Protein 6JEV (pdb70)

Organism: Acinetobacter baumannii (strain SDF) (NCBI:txid509170)

CATH classification: 3.90.45.10

Secondary structure (DSSP, 8-state):
-PPPP-TT-GGGGPBPBPPSS--HHHHHHHHHHHHHHHHTT-SEEEGGGGT--BSEEEE---TTS---EEEEEEEEEES-S-EEEEEE--TTSTT--EEEEEESEEEEEEE-TTS-EEEEEEEHHHHHHHHHHHHHHBT--GGGGS-HHHHHHHHHHHHHHHHHHHHHHH-/-PPPP-TT-GGGGPBPBPPSS--HHHHHHHHHHHHHHHHTT-SEEEGGGGT--BSEEEE---TTS---EEEEEEEEEE--S-EEEEEE--TTSTT--EEEEEES-EEEEEE-TTS-EEEEEE-HHHHHHHHHHHHHHBT--GGGGS-HHHHHHHHHHHHHHHHHHHHHHH-

Radius of gyration: 23.18 Å; Cα contacts (8 Å, |Δi|>4): 634; chains: 2; bounding box: 40×49×74 Å

Foldseek 3Di:
DQQFAAPPPQLLQAAAAADPDLDVVVVVLLVVQLCVCVVLPHFKDASSRSSHLYQWMWGHPDPVSPRIFIFGPKDKAQPDPAWDWDFDDDSRLPPDTDIDTDRFKIWIWGAGSVRDIDIDIDGDPVSVRVVQRNCSNNSHHSLVRPDVVSSVVSRVVRVVVVVVVVVVVVD/DQDFAAPPDQLLQAQAAADPDLDVVVVVVLVVQLVVCVVLPHFKDAVSRSSHLYQWMWGHPDPVSPRIFIFGPKDKAAPDPAWDWDFDDDSRLPPDTDIDTDRQKIWIWGAGSVRDIDIDIDGDPCSVRVVQRNCSNNSHHSLVRPDVVSSVVSRVVRVVVVVVVVVVVVD

Solvent-accessible surface area: 17385 Å² total; per-residue (Å²): 163,49,107,50,19,30,14,61,30,106,117,1,99,52,128,4,54,74,14,159,137,23,52,105,119,15,80,54,9,0,54,67,0,26,106,6,0,69,61,49,99,20,76,9,0,0,0,0,2,11,57,110,46,34,37,0,0,0,0,3,48,39,118,72,53,102,49,79,55,16,3,0,38,10,140,34,60,67,86,55,102,60,74,35,103,95,80,6,23,18,40,0,0,6,41,25,72,21,58,8,91,16,38,30,25,0,64,0,55,6,39,46,50,149,40,121,80,57,113,70,139,4,106,48,56,31,0,12,12,0,19,14,10,29,19,1,4,73,5,79,2,2,0,51,105,21,57,98,152,94,64,55,64,4,130,54,47,1,57,104,3,55,61,45,106,91,60,108,151,134,120,160,47,107,49,18,30,7,75,29,107,114,1,86,30,16,0,37,19,14,114,135,28,47,100,116,15,83,53,8,1,54,66,0,27,109,6,0,69,61,52,111,19,79,9,0,0,0,0,2,8,57,106,45,36,16,0,0,0,0,3,48,37,120,73,54,102,47,80,55,16,3,0,33,10,63,33,43,80,83,50,106,60,74,39,100,99,98,6,23,16,42,0,0,6,109,26,138,36,56,8,90,17,40,33,25,0,62,0,56,5,45,39,51,135,41,108,88,57,116,73,141,5,106,49,56,31,2,18,8,0,19,11,8,30,21,1,3,51,5,84,2,3,0,51,112,23,55,100,147,114,55,43,64,4,111,51,109,0,56,138,15,54,61,132,116,91,62,127,151,134,118

Sequence (342 aa):
LLPILSFPDPRLRTIAKPVEEVTDEIRQLAADMFETMYAAPGIGLAASQVDRHIQLIVMDLSESKDEPMVFINPKVTPLTEETQPYEEGCLSVPQIYDKVDRPSRVKIEAINLEGQAFEIEADGLLAVCIQHEMDHLNGKLFVDYLSPLKRQRAREKVEKIVRQREREKVALLPILSFPDPRLRTIAKPVEEVTDEIRQLAADMFETMYAAPGIGLAASQVDRHIQLIVMDLSESKDEPMVFINPKVTPLTEETQPYEEGCLSVPQIYDKVDRPSRVKIEAINLEGQAFEIEADGLLAVCIQHEMDHLNGKLFVDYLSPLKRQRAREKVEKIVRQREREKVA

InterPro domains:
  IPR023635 Peptide deformylase [MF_00163] (2-163)
  IPR023635 Peptide deformylase [PF01327] (4-153)
  IPR023635 Peptide deformylase [PIRSF004749] (1-170)
  IPR023635 Peptide deformylase [PR01576] (33-62)
  IPR023635 Peptide deformylase [PR01576] (90-101)
  IPR023635 Peptide deformylase [PR01576] (102-120)
  IPR023635 P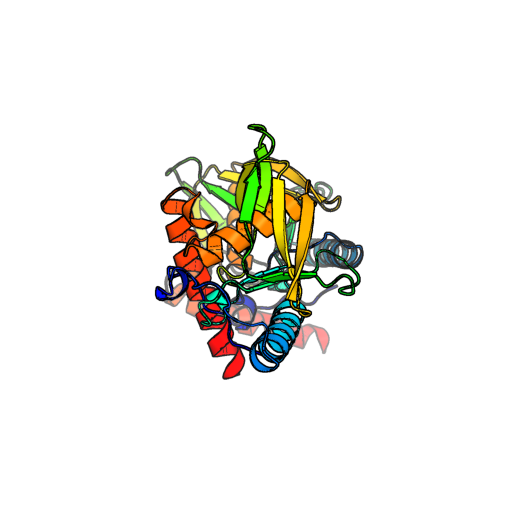eptide deformylase [PR01576] (121-150)
  IPR023635 Peptide deformylase [PTHR10458] (3-168)
  IPR023635 Peptide deformylase [TIGR00079] (6-161)
  IPR023635 Peptide deformylase [cd00487] (6-144)
  IPR036821 Peptide deformylase superfamily [G3DSA:3.90.45.10] (1-175)
  IPR036821 Peptide deformylase superfamily [SSF56420] (3-165)

Nearest PDB structures (foldseek):
  6jev-assembly1_A  TM=1.006E+00  e=2.296E-32  Acinetobacter baumannii MRSN 3527
  1ix1-assembly1_B  TM=9.761E-01  e=5.378E-24  Pseudomonas aeruginosa
  1s17-assembly2_B  TM=9.898E-01  e=4.258E-23  Pseudomonas aeruginosa
  5j46-assembly1_A  TM=9.844E-01  e=3.187E-21  Burkholderia multivorans ATCC 17616
  5vcp-assembly2_B  TM=9.527E-01  e=1.263E-14  Paraburkholderia xenovorans LB400

Structure (mmCIF, N/CA/C/O backbone):
data_6JEV
#
_entry.id   6JEV
#
_cell.length_a   40.062
_cell.length_b   40.062
_cell.length_c   188.271
_cell.angle_alpha   90.000
_cell.angle_beta   90.000
_cell.angle_gamma   120.000
#
_symmetry.space_group_name_H-M   'P 32'
#
loop_
_entity.id
_entity.type
_entity.pdbx_description
1 polymer 'Peptide deformylase'
2 non-polymer 'ZINC ION'
3 non-polymer '(3~{R},4~{R})-4-oxidanyl-3-(phenylmethyl)-4-(phenylmethylsulfanyl)butanoic acid'
4 water water
#
loop_
_atom_site.group_PDB
_atom_site.id
_atom_site.type_symbol
_atom_site.label_atom_id
_atom_site.label_alt_id
_atom_site.label_comp_id
_atom_site.label_asym_id
_atom_site.label_entity_id
_atom_site.label_seq_id
_atom_site.pdbx_PDB_ins_code
_atom_site.Cartn_x
_atom_site.Cartn_y
_atom_site.Cartn_z
_atom_site.occupancy
_atom_site.B_iso_or_equiv
_atom_site.auth_seq_id
_atom_site.auth_comp_id
_atom_site.auth_asym_id
_atom_site.auth_atom_id
_atom_site.pdbx_PDB_model_num
ATOM 1 N N . LEU A 1 1 ? 8.422 -8.018 9.923 1.00 55.22 3 LEU A N 1
ATOM 2 C CA . LEU A 1 1 ? 8.656 -6.566 9.716 1.00 46.58 3 LEU A CA 1
ATOM 3 C C . LEU A 1 1 ? 10.020 -6.364 9.057 1.00 45.46 3 LEU A C 1
ATOM 4 O O . LEU A 1 1 ? 11.029 -6.872 9.587 1.00 41.65 3 LEU A O 1
ATOM 9 N N . LEU A 1 2 ? 10.042 -5.615 7.954 1.00 37.82 4 LEU A N 1
ATOM 10 C CA . LEU A 1 2 ? 11.283 -5.237 7.248 1.00 35.14 4 LEU A CA 1
ATOM 11 C C . LEU A 1 2 ? 11.967 -4.144 8.050 1.00 32.16 4 LEU A C 1
ATOM 12 O O . LEU A 1 2 ? 11.301 -3.304 8.644 1.00 29.06 4 LEU A O 1
ATOM 17 N N . PRO A 1 3 ? 13.312 -4.106 8.061 1.00 29.57 5 PRO A N 1
ATOM 18 C CA . PRO A 1 3 ? 14.028 -3.028 8.741 1.00 30.14 5 PRO A CA 1
ATOM 19 C C . PRO A 1 3 ? 13.959 -1.775 7.848 1.00 27.04 5 PRO A C 1
ATOM 20 O O . PRO A 1 3 ? 14.053 -1.926 6.632 1.00 28.07 5 PRO A O 1
ATOM 24 N N . ILE A 1 4 ? 13.762 -0.596 8.437 1.00 24.71 6 ILE A N 1
ATOM 25 C CA . ILE A 1 4 ? 13.687 0.688 7.682 1.00 21.99 6 ILE A CA 1
ATOM 26 C C . ILE A 1 4 ? 15.050 1.361 7.782 1.00 23.48 6 ILE A C 1
ATOM 27 O O . ILE A 1 4 ? 15.535 1.516 8.919 1.00 23.26 6 ILE A O 1
ATOM 32 N N . LEU A 1 5 ? 15.625 1.727 6.650 1.00 22.90 7 LEU A N 1
ATOM 33 C CA . LEU A 1 5 ? 16.890 2.508 6.582 1.00 22.76 7 LEU A CA 1
ATOM 34 C C . LEU A 1 5 ? 16.661 3.868 7.241 1.00 22.45 7 LEU A C 1
ATOM 35 O O . LEU A 1 5 ? 15.550 4.376 7.149 1.00 20.30 7 LEU A O 1
ATOM 40 N N . SER A 1 6 ? 17.680 4.389 7.926 1.00 20.73 8 SER A N 1
ATOM 41 C CA . SER A 1 6 ? 17.676 5.660 8.684 1.00 23.42 8 SER A CA 1
ATOM 42 C C . SER A 1 6 ? 18.694 6.617 8.079 1.00 22.35 8 SER A C 1
ATOM 43 O O . SER A 1 6 ? 19.842 6.164 7.839 1.00 20.02 8 SER A O 1
ATOM 46 N N . PHE A 1 7 ? 18.303 7.877 7.908 1.00 21.56 9 PHE A N 1
ATOM 47 C CA . PHE A 1 7 ? 19.193 9.013 7.569 1.00 22.63 9 PHE A CA 1
ATOM 48 C C . PHE A 1 7 ? 20.298 9.054 8.629 1.00 23.59 9 PHE A C 1
ATOM 49 O O . PHE A 1 7 ? 19.986 8.926 9.808 1.00 25.82 9 PHE A O 1
ATOM 57 N N . PRO A 1 8 ? 21.601 9.187 8.287 1.00 25.70 10 PRO A N 1
ATOM 58 C CA . PRO A 1 8 ? 22.071 9.459 6.926 1.00 26.75 10 PRO A CA 1
ATOM 59 C C . PRO A 1 8 ? 22.563 8.280 6.073 1.00 28.20 10 PRO A C 1
ATOM 60 O O . PRO A 1 8 ? 23.514 8.448 5.316 1.00 29.64 10 PRO A O 1
ATOM 64 N N . ASP A 1 9 ? 21.902 7.120 6.149 1.00 29.14 11 ASP A N 1
ATOM 65 C CA . ASP A 1 9 ? 22.303 5.912 5.386 1.00 28.78 11 ASP A CA 1
ATOM 66 C C . ASP A 1 9 ? 22.402 6.254 3.901 1.00 29.11 11 ASP A C 1
ATOM 67 O O . ASP A 1 9 ? 21.419 6.636 3.278 1.00 27.06 11 ASP A O 1
ATOM 72 N N . PRO A 1 10 ? 23.569 6.046 3.250 1.00 28.00 12 PRO A N 1
ATOM 73 C CA . PRO A 1 10 ? 23.710 6.400 1.836 1.00 26.96 12 PRO A CA 1
ATOM 74 C C . PRO A 1 10 ? 22.835 5.571 0.867 1.00 23.79 12 PRO A C 1
ATOM 75 O O . PRO A 1 10 ? 22.635 5.988 -0.243 1.00 23.84 12 PRO A O 1
ATOM 79 N N . ARG A 1 11 ? 22.369 4.398 1.266 1.00 22.54 13 ARG A N 1
ATOM 80 C CA . ARG A 1 11 ? 21.480 3.587 0.393 1.00 23.76 13 ARG A CA 1
ATOM 81 C C . ARG A 1 11 ? 20.133 4.311 0.194 1.00 22.50 13 ARG A C 1
ATOM 82 O O . ARG A 1 11 ? 19.397 3.944 -0.759 1.00 21.12 13 ARG A O 1
ATOM 90 N N . LEU A 1 12 ? 19.811 5.330 0.998 1.00 22.08 14 LEU A N 1
ATOM 91 C CA . LEU A 1 12 ? 18.560 6.121 0.802 1.00 22.68 14 LEU A CA 1
ATOM 92 C C . LEU A 1 12 ? 18.687 7.090 -0.384 1.00 24.87 14 LEU A C 1
ATOM 93 O O . LEU A 1 12 ? 17.665 7.722 -0.739 1.00 23.17 14 LEU A O 1
ATOM 98 N N . ARG A 1 13 ? 19.895 7.259 -0.935 1.00 24.70 15 ARG A N 1
ATOM 99 C CA . ARG A 1 13 ? 20.173 8.161 -2.081 1.00 25.37 15 ARG A CA 1
ATOM 100 C C . ARG A 1 13 ? 20.073 7.389 -3.404 1.00 23.59 15 ARG A C 1
ATOM 101 O O . ARG A 1 13 ? 20.218 8.033 -4.450 1.00 27.33 15 ARG A O 1
ATOM 109 N N . THR A 1 14 ? 19.877 6.075 -3.362 1.00 22.01 16 THR A N 1
ATOM 110 C CA . THR A 1 14 ? 19.806 5.194 -4.559 1.00 24.53 16 THR A CA 1
ATOM 111 C C . THR A 1 14 ? 18.594 5.585 -5.408 1.00 25.19 16 THR A C 1
ATOM 112 O O . THR A 1 14 ? 17.491 5.798 -4.807 1.00 25.99 16 THR A O 1
ATOM 116 N N . ILE A 1 15 ? 18.747 5.608 -6.734 1.00 22.69 17 ILE A N 1
ATOM 117 C CA . ILE A 1 15 ? 17.633 5.908 -7.677 1.00 23.38 17 ILE A CA 1
ATOM 118 C C . ILE A 1 15 ? 17.009 4.567 -8.029 1.00 24.71 17 ILE A C 1
ATOM 119 O O . ILE A 1 15 ? 17.737 3.682 -8.490 1.00 25.61 17 ILE A O 1
ATOM 124 N N . ALA A 1 16 ? 15.722 4.402 -7.734 1.00 21.45 18 ALA A N 1
ATOM 125 C CA . ALA A 1 16 ? 14.985 3.126 -7.878 1.00 22.38 18 ALA A CA 1
ATOM 126 C C . ALA A 1 16 ? 14.793 2.830 -9.368 1.00 23.78 18 ALA A C 1
ATOM 127 O O . ALA A 1 16 ? 14.547 3.779 -10.131 1.00 26.94 18 ALA A O 1
ATOM 129 N N . LYS A 1 17 ? 14.869 1.552 -9.734 1.00 28.66 19 LYS A N 1
ATOM 130 C CA . LYS A 1 17 ? 14.563 1.009 -11.087 1.00 26.92 19 LYS A CA 1
ATOM 131 C C . LYS A 1 17 ? 13.063 0.736 -11.216 1.00 28.05 19 LYS A C 1
ATOM 132 O O . LYS A 1 17 ? 12.416 0.347 -10.241 1.00 25.24 19 LYS A O 1
ATOM 134 N N . PRO A 1 18 ? 12.470 0.956 -12.414 1.00 29.35 20 PRO A N 1
ATOM 135 C CA . PRO A 1 18 ? 11.092 0.551 -12.677 1.00 29.76 20 PRO A CA 1
ATOM 136 C C . PRO A 1 18 ? 10.909 -0.953 -12.425 1.00 28.81 20 PRO A C 1
ATOM 137 O O . PRO A 1 18 ? 11.849 -1.727 -12.547 1.00 27.11 20 PRO A O 1
ATOM 141 N N . VAL A 1 19 ? 9.704 -1.317 -12.014 1.00 25.90 21 VAL A N 1
ATOM 142 C CA . VAL A 1 19 ? 9.239 -2.724 -11.851 1.00 29.06 21 VAL A CA 1
ATOM 143 C C . VAL A 1 19 ? 8.832 -3.250 -13.226 1.00 31.44 21 VAL A C 1
ATOM 144 O O . VAL A 1 19 ? 8.029 -2.580 -13.940 1.00 29.94 21 VAL A O 1
ATOM 148 N N . GLU A 1 20 ? 9.418 -4.384 -13.604 1.00 37.33 22 GLU A N 1
ATOM 149 C CA . GLU A 1 20 ? 9.349 -4.887 -14.997 1.00 40.73 22 GLU A CA 1
ATOM 150 C C . GLU A 1 20 ? 8.063 -5.699 -15.157 1.00 38.90 22 GLU A C 1
ATOM 151 O O . GLU A 1 20 ? 7.366 -5.502 -16.162 1.00 43.18 22 GLU A O 1
ATOM 157 N N . GLU A 1 21 ? 7.783 -6.597 -14.216 1.00 39.01 23 GLU A N 1
ATOM 158 C CA . GLU A 1 21 ? 6.491 -7.320 -14.126 1.00 44.57 23 GLU A CA 1
ATOM 159 C C . GLU A 1 21 ? 6.061 -7.331 -12.658 1.00 38.72 23 GLU A C 1
ATOM 160 O O . GLU A 1 21 ? 6.905 -7.514 -11.785 1.00 39.68 23 GLU A O 1
ATOM 166 N N . VAL A 1 22 ? 4.774 -7.149 -12.409 1.00 36.38 24 VAL A N 1
ATOM 167 C CA . VAL A 1 22 ? 4.181 -7.305 -11.053 1.00 39.53 24 VAL A CA 1
ATOM 168 C C . VAL A 1 22 ? 4.096 -8.801 -10.747 1.00 40.73 24 VAL A C 1
ATOM 169 O O . VAL A 1 22 ? 3.031 -9.392 -10.993 1.00 45.16 24 VAL A O 1
ATOM 173 N N . THR A 1 23 ? 5.186 -9.380 -10.242 1.00 41.49 25 THR A N 1
ATOM 174 C CA . THR A 1 23 ? 5.305 -10.824 -9.889 1.00 43.76 25 THR A CA 1
ATOM 175 C C . THR A 1 23 ? 4.675 -11.066 -8.513 1.00 45.19 25 THR A C 1
ATOM 176 O O . THR A 1 23 ? 4.276 -10.078 -7.871 1.00 44.88 25 THR A O 1
ATOM 180 N N . ASP A 1 24 ? 4.584 -12.322 -8.065 1.00 41.87 26 ASP A N 1
ATOM 181 C CA . ASP A 1 24 ? 4.073 -12.636 -6.706 1.00 42.33 26 ASP A CA 1
ATOM 182 C C . ASP A 1 24 ? 5.118 -12.205 -5.669 1.00 42.81 26 ASP A C 1
ATOM 183 O O . ASP A 1 24 ? 4.706 -11.970 -4.508 1.00 38.79 26 ASP A O 1
ATOM 188 N N . GLU A 1 25 ? 6.394 -12.070 -6.072 1.00 41.75 27 GLU A N 1
ATOM 189 C CA . GLU A 1 25 ? 7.478 -11.582 -5.172 1.00 43.49 27 GLU A CA 1
ATOM 190 C C . GLU A 1 25 ? 7.289 -10.076 -4.911 1.00 36.92 27 GLU A C 1
ATOM 191 O O . GLU A 1 25 ? 7.456 -9.691 -3.745 1.00 38.18 27 GLU A O 1
ATOM 197 N N . ILE A 1 26 ? 6.899 -9.253 -5.897 1.00 37.91 28 ILE A N 1
ATOM 198 C CA . ILE A 1 26 ? 6.638 -7.812 -5.595 1.00 34.94 28 ILE A CA 1
ATOM 199 C C . ILE A 1 26 ? 5.313 -7.719 -4.829 1.00 32.03 28 ILE A C 1
ATOM 200 O O . ILE A 1 26 ? 5.164 -6.771 -4.059 1.00 26.53 28 ILE A O 1
ATOM 205 N N . ARG A 1 27 ? 4.377 -8.661 -5.004 1.00 29.13 29 ARG A N 1
ATOM 206 C CA . ARG A 1 27 ? 3.120 -8.664 -4.206 1.00 32.17 29 ARG A CA 1
ATOM 207 C C . ARG A 1 27 ? 3.435 -8.961 -2.725 1.00 29.37 29 ARG A C 1
ATOM 208 O O . ARG A 1 27 ? 2.819 -8.303 -1.866 1.00 29.27 29 ARG A O 1
ATOM 216 N N . GLN A 1 28 ? 4.342 -9.903 -2.421 1.00 27.35 30 GLN A N 1
ATOM 217 C CA . GLN A 1 28 ? 4.708 -10.256 -1.021 1.00 29.40 30 GLN A CA 1
ATOM 218 C C . GLN A 1 28 ? 5.479 -9.073 -0.413 1.00 25.30 30 GLN A C 1
ATOM 219 O O . GLN A 1 28 ? 5.214 -8.755 0.756 1.00 25.05 30 GLN A O 1
ATOM 221 N N . LEU A 1 29 ? 6.339 -8.436 -1.211 1.00 24.48 31 LEU A N 1
ATOM 222 C CA . LEU A 1 29 ? 7.124 -7.249 -0.769 1.00 26.70 31 LEU A CA 1
ATOM 223 C C . LEU A 1 29 ? 6.145 -6.145 -0.372 1.00 22.94 31 LEU A C 1
ATOM 224 O O . LEU A 1 29 ? 6.252 -5.632 0.751 1.00 23.92 31 LEU A O 1
ATOM 229 N N . ALA A 1 30 ? 5.193 -5.846 -1.253 1.00 23.55 32 ALA A N 1
ATOM 230 C CA . ALA A 1 30 ? 4.109 -4.889 -0.943 1.00 22.58 32 ALA A CA 1
ATOM 231 C C . ALA A 1 30 ? 3.456 -5.300 0.374 1.00 23.22 32 ALA A C 1
ATOM 232 O O . ALA A 1 30 ? 3.207 -4.422 1.202 1.00 20.08 32 ALA A O 1
ATOM 234 N N . ALA A 1 31 ? 3.118 -6.584 0.561 1.00 25.18 33 ALA A N 1
ATOM 235 C CA . ALA A 1 31 ? 2.422 -7.035 1.795 1.00 26.85 33 ALA A CA 1
ATOM 236 C C . ALA A 1 31 ? 3.327 -6.758 3.010 1.00 24.23 33 ALA A C 1
ATOM 237 O O . ALA A 1 31 ? 2.843 -6.223 3.990 1.00 25.14 33 ALA A O 1
ATOM 239 N N . ASP A 1 32 ? 4.615 -7.073 2.912 1.00 26.62 34 ASP A N 1
ATOM 240 C CA . ASP A 1 32 ? 5.595 -6.888 4.019 1.00 27.69 34 ASP A CA 1
ATOM 241 C C . ASP A 1 32 ? 5.776 -5.380 4.286 1.00 25.16 34 ASP A C 1
ATOM 242 O O . ASP A 1 32 ? 5.977 -4.972 5.478 1.00 24.18 34 ASP A O 1
ATOM 247 N N . MET A 1 33 ? 5.740 -4.576 3.215 1.00 23.85 35 MET A N 1
ATOM 248 C CA . MET A 1 33 ? 5.857 -3.092 3.323 1.00 22.03 35 MET A CA 1
ATOM 249 C C . MET A 1 33 ? 4.659 -2.544 4.090 1.00 19.98 35 MET A C 1
ATOM 250 O O . MET A 1 33 ? 4.849 -1.730 4.974 1.00 19.35 35 MET A O 1
ATOM 255 N N . PHE A 1 34 ? 3.444 -3.017 3.809 1.00 20.24 36 PHE A N 1
ATOM 256 C CA . PHE A 1 34 ? 2.249 -2.529 4.529 1.00 20.37 36 PHE A CA 1
ATOM 257 C C . PHE A 1 34 ? 2.380 -2.826 6.031 1.00 21.25 36 PHE A C 1
ATOM 258 O O . PHE A 1 34 ? 2.074 -1.945 6.850 1.00 21.12 36 PHE A O 1
ATOM 266 N N . GLU A 1 35 ? 2.748 -4.059 6.389 1.00 24.28 37 GLU A N 1
ATOM 267 C CA . GLU A 1 35 ? 2.873 -4.473 7.820 1.00 27.81 37 GLU A CA 1
ATOM 268 C C . GLU A 1 35 ? 3.905 -3.588 8.532 1.00 23.44 37 GLU A C 1
ATOM 269 O O . GLU A 1 35 ? 3.586 -3.037 9.596 1.00 21.95 37 GLU A O 1
ATOM 275 N N . THR A 1 36 ? 5.088 -3.449 7.936 1.00 23.54 38 THR A N 1
ATOM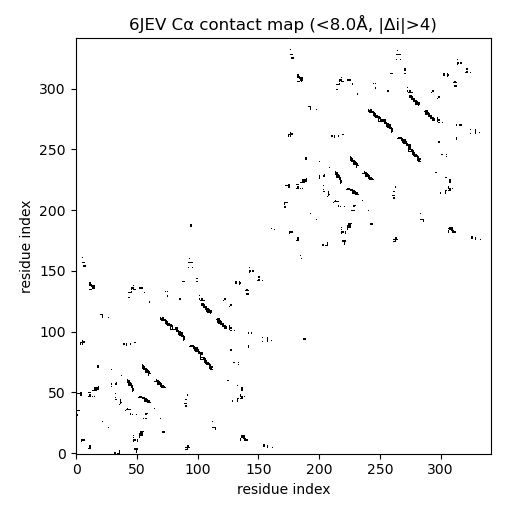 276 C CA . THR A 1 36 ? 6.186 -2.577 8.419 1.00 23.62 38 THR A CA 1
ATOM 277 C C . THR A 1 36 ? 5.628 -1.169 8.634 1.00 23.69 38 THR A C 1
ATOM 278 O O . THR A 1 36 ? 5.870 -0.578 9.701 1.00 24.81 38 THR A O 1
ATOM 282 N N . MET A 1 37 ? 4.900 -0.645 7.641 1.00 23.69 39 MET A N 1
ATOM 283 C CA . MET A 1 37 ? 4.403 0.754 7.649 1.00 21.76 39 MET A CA 1
ATOM 284 C C . MET A 1 37 ? 3.334 0.904 8.741 1.00 22.98 39 MET A C 1
ATOM 285 O O . MET A 1 37 ? 3.402 1.855 9.518 1.00 20.40 39 MET A O 1
ATOM 290 N N . TYR A 1 38 ? 2.348 0.006 8.786 1.00 24.01 40 TYR A N 1
ATOM 291 C CA . TYR A 1 38 ? 1.251 0.049 9.794 1.00 25.18 40 TYR A CA 1
ATOM 292 C C . TYR A 1 38 ? 1.821 -0.087 11.226 1.00 26.46 40 TYR A C 1
ATOM 293 O O . TYR A 1 38 ? 1.252 0.512 12.158 1.00 26.03 40 TYR A O 1
ATOM 302 N N . ALA A 1 39 ? 2.880 -0.875 11.402 1.00 27.38 41 ALA A N 1
ATOM 303 C CA . ALA A 1 39 ? 3.492 -1.205 12.716 1.00 31.33 41 ALA A CA 1
ATOM 304 C C . ALA A 1 39 ? 4.316 -0.020 13.241 1.00 34.14 41 ALA A C 1
ATOM 305 O O . ALA A 1 39 ? 4.487 0.061 14.471 1.00 31.46 41 ALA A O 1
ATOM 307 N N . ALA A 1 40 ? 4.800 0.863 12.362 1.00 30.96 42 ALA A N 1
ATOM 308 C CA . ALA A 1 40 ? 5.745 1.948 12.715 1.00 32.76 42 ALA A CA 1
ATOM 309 C C . ALA A 1 40 ? 5.140 2.867 13.775 1.00 35.14 42 ALA A C 1
ATOM 310 O O . ALA A 1 40 ? 5.761 3.044 14.820 1.00 37.27 42 ALA A O 1
ATOM 312 N N . PRO A 1 41 ? 3.930 3.461 13.632 1.00 35.75 43 PRO A N 1
ATOM 313 C CA . PRO A 1 41 ? 3.102 3.409 12.430 1.00 35.24 43 PRO A CA 1
ATOM 314 C C . PRO A 1 41 ? 3.435 4.579 11.495 1.00 31.23 43 PRO A C 1
ATOM 315 O O . PRO A 1 41 ? 3.860 5.585 11.990 1.00 27.17 43 PRO A O 1
ATOM 319 N N . GLY A 1 42 ? 3.200 4.429 10.191 1.00 27.09 44 GLY A N 1
ATOM 320 C CA . GLY A 1 42 ? 3.329 5.526 9.207 1.00 24.69 44 GLY A CA 1
ATOM 321 C C . GLY A 1 42 ? 2.212 5.484 8.186 1.00 22.80 44 GLY A C 1
ATOM 322 O O . GLY A 1 42 ? 1.478 4.477 8.173 1.00 20.77 44 GLY A O 1
ATOM 323 N N . ILE A 1 43 ? 2.094 6.522 7.352 1.00 20.19 45 ILE A N 1
ATOM 324 C CA . ILE A 1 43 ? 1.037 6.625 6.305 1.00 20.09 45 ILE A CA 1
ATOM 325 C C . ILE A 1 43 ? 1.618 6.349 4.914 1.00 20.81 45 ILE A C 1
ATOM 326 O O . ILE A 1 43 ? 0.809 6.177 3.994 1.00 22.28 45 ILE A O 1
ATOM 331 N N . GLY A 1 44 ? 2.939 6.276 4.772 1.00 16.44 46 GLY A N 1
ATOM 332 C CA . GLY A 1 44 ? 3.596 5.953 3.495 1.00 17.83 46 GLY A CA 1
ATOM 333 C C . GLY A 1 44 ? 4.913 5.220 3.684 1.00 16.77 46 GLY A C 1
ATOM 334 O O . GLY A 1 44 ? 5.601 5.423 4.741 1.00 17.62 46 GLY A O 1
ATOM 335 N N . LEU A 1 45 ? 5.296 4.424 2.697 1.00 15.21 47 LEU A N 1
ATOM 336 C CA . LEU A 1 45 ? 6.640 3.836 2.653 1.00 14.61 47 LEU A CA 1
ATOM 337 C C . LEU A 1 45 ? 7.030 3.544 1.208 1.00 15.01 47 LEU A C 1
ATOM 338 O O . LEU A 1 45 ? 6.253 2.908 0.455 1.00 14.59 47 LEU A O 1
ATOM 343 N N . ALA A 1 46 ? 8.248 3.919 0.861 1.00 14.38 48 ALA A N 1
ATOM 344 C CA . ALA A 1 46 ? 8.841 3.654 -0.457 1.00 15.22 48 ALA A CA 1
ATOM 345 C C . ALA A 1 46 ? 9.767 2.443 -0.323 1.00 15.25 48 ALA A C 1
ATOM 346 O O . ALA A 1 46 ? 10.383 2.239 0.777 1.00 13.98 48 ALA A O 1
ATOM 348 N N . ALA A 1 47 ? 9.842 1.630 -1.370 1.00 15.28 49 ALA A N 1
ATOM 349 C CA . ALA A 1 47 ? 10.614 0.365 -1.303 1.00 15.79 49 ALA A CA 1
ATOM 350 C C . ALA A 1 47 ? 12.084 0.696 -0.991 1.00 17.92 49 ALA A C 1
ATOM 351 O O . ALA A 1 47 ? 12.775 -0.100 -0.303 1.00 18.65 49 ALA A O 1
ATOM 353 N N . SER A 1 48 ? 12.544 1.854 -1.462 1.00 19.77 50 SER A N 1
ATOM 354 C CA . SER A 1 48 ? 13.902 2.424 -1.200 1.00 20.99 50 SER A CA 1
ATOM 355 C C . SER A 1 48 ? 14.227 2.379 0.299 1.00 21.32 50 SER A C 1
ATOM 356 O O . SER A 1 48 ? 15.387 2.103 0.646 1.00 24.77 50 SER A O 1
ATOM 359 N N . GLN A 1 49 ? 13.232 2.687 1.140 1.00 17.94 51 GLN A N 1
ATOM 360 C CA . GLN A 1 49 ? 13.327 2.788 2.614 1.00 18.45 51 GLN A CA 1
ATOM 361 C C . GLN A 1 49 ? 13.558 1.422 3.273 1.00 17.97 51 GLN A C 1
ATOM 362 O O . GLN A 1 49 ? 13.979 1.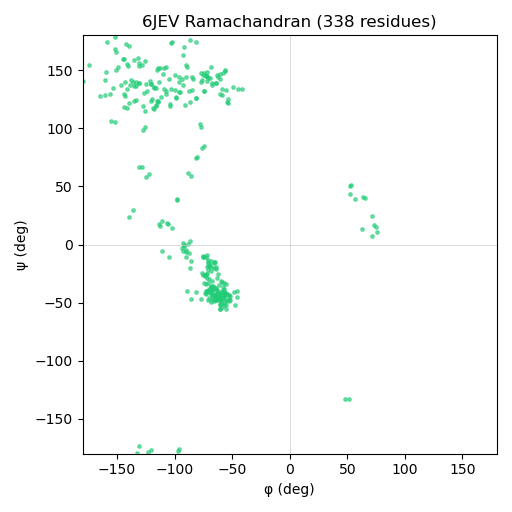419 4.437 1.00 18.10 51 GLN A O 1
ATOM 368 N N . VAL A 1 50 ? 13.199 0.324 2.613 1.00 18.78 52 VAL A N 1
ATOM 369 C CA . VAL A 1 50 ? 13.467 -1.045 3.135 1.00 20.56 52 VAL A CA 1
ATOM 370 C C . VAL A 1 50 ? 14.616 -1.655 2.310 1.00 22.80 52 VAL A C 1
ATOM 371 O O . VAL A 1 50 ? 14.748 -2.882 2.303 1.00 24.47 52 VAL A O 1
ATOM 375 N N . ASP A 1 51 ? 15.393 -0.829 1.605 1.00 22.91 53 ASP A N 1
ATOM 376 C CA . ASP A 1 51 ? 16.592 -1.252 0.830 1.00 27.48 53 ASP A CA 1
ATOM 377 C C . ASP A 1 51 ? 16.189 -2.196 -0.315 1.00 29.40 53 ASP A C 1
ATOM 378 O O . ASP A 1 51 ? 16.899 -3.209 -0.547 1.00 30.75 53 ASP A O 1
ATOM 383 N N . ARG A 1 52 ? 15.081 -1.905 -0.988 1.00 25.46 54 ARG A N 1
ATOM 384 C CA . ARG A 1 52 ? 14.649 -2.592 -2.230 1.00 26.33 54 ARG A CA 1
ATOM 385 C C . ARG A 1 52 ? 14.425 -1.489 -3.263 1.00 24.97 54 ARG A C 1
ATOM 386 O O . ARG A 1 52 ? 13.385 -0.779 -3.166 1.00 24.22 54 ARG A O 1
ATOM 394 N N . HIS A 1 53 ? 15.377 -1.296 -4.166 1.00 21.77 55 HIS A N 1
ATOM 395 C CA . HIS A 1 53 ? 15.521 -0.065 -4.992 1.00 23.24 55 HIS A CA 1
ATOM 396 C C . HIS A 1 53 ? 14.704 -0.183 -6.287 1.00 23.96 55 HIS A C 1
ATOM 397 O O . HIS A 1 53 ? 15.268 -0.077 -7.393 1.00 21.52 55 HIS A O 1
ATOM 404 N N . ILE A 1 54 ? 13.387 -0.321 -6.117 1.00 23.08 56 ILE A N 1
ATOM 405 C CA . ILE A 1 54 ? 12.378 -0.475 -7.203 1.00 23.22 56 ILE A CA 1
ATOM 406 C C . ILE A 1 54 ? 11.247 0.523 -6.941 1.00 21.52 56 ILE A C 1
ATOM 407 O O . ILE A 1 54 ? 11.075 0.929 -5.752 1.00 17.54 56 ILE A O 1
ATOM 412 N N . GLN A 1 55 ? 10.531 0.876 -8.010 1.00 20.14 57 GLN A N 1
ATOM 413 C CA . GLN A 1 55 ? 9.477 1.923 -8.038 1.00 21.53 57 GLN A CA 1
ATOM 414 C C . GLN A 1 55 ? 8.172 1.320 -7.496 1.00 20.41 57 GLN A C 1
ATOM 415 O O . GLN A 1 55 ? 7.235 0.987 -8.291 1.00 18.38 57 GLN A O 1
ATOM 421 N N . LEU A 1 56 ? 8.148 1.152 -6.175 1.00 21.07 58 LEU A N 1
ATOM 422 C CA . LEU A 1 56 ? 7.009 0.623 -5.381 1.00 19.88 58 LEU A CA 1
ATOM 423 C C . LEU A 1 56 ? 6.798 1.523 -4.163 1.00 18.30 58 LEU A C 1
ATOM 424 O O . LEU A 1 56 ? 7.728 1.613 -3.314 1.00 17.21 58 LEU A O 1
ATOM 429 N N . ILE A 1 57 ? 5.574 2.042 -4.014 1.00 16.40 59 ILE A N 1
ATOM 430 C CA . ILE A 1 57 ? 5.129 2.854 -2.852 1.00 16.50 59 ILE A CA 1
ATOM 431 C C . ILE A 1 57 ? 3.855 2.222 -2.291 1.00 14.65 59 ILE A C 1
ATOM 432 O O . ILE A 1 57 ? 2.981 1.849 -3.092 1.00 15.23 59 ILE A O 1
ATOM 437 N N . VAL A 1 58 ? 3.810 1.999 -0.985 1.00 14.08 60 VAL A N 1
ATOM 438 C CA . VAL A 1 58 ? 2.540 1.687 -0.269 1.00 15.45 60 VAL A CA 1
ATOM 439 C C . VAL A 1 58 ? 2.153 2.905 0.551 1.00 15.89 60 VAL A C 1
ATOM 440 O O . VAL A 1 58 ? 3.016 3.706 0.989 1.00 15.85 60 VAL A O 1
ATOM 444 N N . MET A 1 59 ? 0.858 3.039 0.785 1.00 18.36 61 MET A N 1
ATOM 445 C CA . MET A 1 59 ? 0.333 4.234 1.456 1.00 17.23 61 MET A CA 1
ATOM 446 C C . MET A 1 59 ? -1.042 3.887 2.019 1.00 18.14 61 MET A C 1
ATOM 447 O O . MET A 1 59 ? -1.747 3.065 1.397 1.00 16.73 61 MET A O 1
ATOM 452 N N . ASP A 1 60 ? -1.397 4.501 3.135 1.00 18.10 62 ASP A N 1
ATOM 453 C CA . ASP A 1 60 ? -2.746 4.403 3.743 1.00 20.32 62 ASP A CA 1
ATOM 454 C C . ASP A 1 60 ? -2.906 5.670 4.562 1.00 21.71 62 ASP A C 1
ATOM 455 O O . ASP A 1 60 ? -2.186 5.818 5.577 1.00 23.03 62 ASP A O 1
ATOM 460 N N . LEU A 1 61 ? -3.724 6.592 4.069 1.00 22.05 63 LEU A N 1
ATOM 461 C CA . LEU A 1 61 ? -3.927 7.907 4.704 1.00 25.47 63 LEU A CA 1
ATOM 462 C C . LEU A 1 61 ? -5.050 7.856 5.751 1.00 28.30 63 LEU A C 1
ATOM 463 O O . LEU A 1 61 ? -5.282 8.906 6.357 1.00 31.45 63 LEU A O 1
ATOM 468 N N . SER A 1 62 ? -5.695 6.712 5.994 1.00 29.79 64 SER A N 1
ATOM 469 C CA . SER A 1 62 ? -6.927 6.632 6.835 1.00 30.86 64 SER A CA 1
ATOM 470 C C . SER A 1 62 ? -6.569 6.391 8.304 1.00 33.64 64 SER A C 1
ATOM 471 O O . SER A 1 62 ? -5.615 5.615 8.564 1.00 32.19 64 SER A O 1
ATOM 474 N N . GLU A 1 63 ? -7.341 7.000 9.221 1.00 38.49 65 GLU A N 1
ATOM 475 C CA . GLU A 1 63 ? -7.330 6.718 10.685 1.00 35.94 65 GLU A CA 1
ATOM 476 C C . GLU A 1 63 ? -7.523 5.217 10.889 1.00 38.48 65 GLU A C 1
ATOM 477 O O . GLU A 1 63 ? -6.763 4.629 11.674 1.00 40.38 65 GLU A O 1
ATOM 479 N N . SER A 1 64 ? -8.456 4.614 10.142 1.00 38.69 66 SER A N 1
ATOM 480 C CA . SER A 1 64 ? -8.928 3.220 10.337 1.00 37.78 66 SER A CA 1
ATOM 481 C C . SER A 1 64 ? -7.844 2.240 9.886 1.00 39.65 66 SER A C 1
ATOM 482 O O . SER A 1 64 ? -7.972 1.024 10.181 1.00 34.72 66 SER A O 1
ATOM 484 N N . LYS A 1 65 ? -6.793 2.735 9.214 1.00 39.09 67 LYS A N 1
ATOM 485 C CA . LYS A 1 65 ? -5.726 1.888 8.632 1.00 34.30 67 LYS A CA 1
ATOM 486 C C . LYS A 1 65 ? -6.392 0.819 7.765 1.00 33.48 67 LYS A C 1
ATOM 487 O O . LYS A 1 65 ? -5.978 -0.332 7.823 1.00 29.83 67 LYS A O 1
ATOM 489 N N . ASP A 1 66 ? -7.388 1.196 6.961 1.00 34.26 68 ASP A N 1
ATOM 490 C CA . ASP A 1 66 ? -8.131 0.229 6.103 1.00 34.59 68 ASP A CA 1
ATOM 491 C C . ASP A 1 66 ? -8.434 0.822 4.714 1.00 32.86 68 ASP A C 1
ATOM 492 O O . ASP A 1 66 ? -9.380 0.324 4.069 1.00 28.96 68 ASP A O 1
ATOM 497 N N . GLU A 1 67 ? -7.648 1.814 4.263 1.00 28.66 69 GLU A N 1
ATOM 498 C CA . GLU A 1 67 ? -7.690 2.385 2.885 1.00 25.19 69 GLU A CA 1
ATOM 499 C C . GLU A 1 67 ? -6.302 2.245 2.249 1.00 24.89 69 GLU A C 1
ATOM 500 O O . GLU A 1 67 ? -5.687 3.242 1.888 1.00 26.32 69 GLU A O 1
ATOM 502 N N . PRO A 1 68 ? -5.781 1.015 2.082 1.00 21.08 70 PRO A N 1
ATOM 503 C CA . PRO A 1 68 ? -4.462 0.796 1.491 1.00 22.41 70 PRO A CA 1
ATOM 504 C C . PRO A 1 68 ? -4.413 1.138 -0.015 1.00 23.00 70 PRO A C 1
ATOM 505 O O . PRO A 1 68 ? -5.393 0.908 -0.743 1.00 22.50 70 PRO A O 1
ATOM 509 N N . MET A 1 69 ? -3.289 1.690 -0.470 1.00 21.35 71 MET A N 1
ATOM 510 C CA . MET A 1 69 ? -3.074 2.071 -1.889 1.00 19.04 71 MET A CA 1
ATOM 511 C C . MET A 1 69 ? -1.669 1.663 -2.294 1.00 17.81 71 MET A C 1
ATOM 512 O O . MET A 1 69 ? -0.772 1.839 -1.474 1.00 17.54 71 MET A O 1
ATOM 517 N N . VAL A 1 70 ? -1.502 1.177 -3.518 1.00 17.40 72 VAL A N 1
ATOM 518 C CA . VAL A 1 70 ? -0.176 0.839 -4.084 1.00 18.95 72 VAL A CA 1
ATOM 519 C C . VAL A 1 70 ? 0.048 1.665 -5.340 1.00 20.50 72 VAL A C 1
ATOM 520 O O . VAL A 1 70 ? -0.879 1.837 -6.175 1.00 19.84 72 VAL A O 1
ATOM 524 N N . PHE A 1 71 ? 1.266 2.159 -5.475 1.00 17.85 73 PHE A N 1
ATOM 525 C CA . PHE A 1 71 ? 1.712 2.876 -6.689 1.00 19.18 73 PHE A CA 1
ATOM 526 C C . PHE A 1 71 ? 2.996 2.196 -7.151 1.00 20.73 73 PHE A C 1
ATOM 527 O O . PHE A 1 71 ? 3.960 2.116 -6.377 1.00 19.63 73 PHE A O 1
ATOM 535 N N . ILE A 1 72 ? 2.962 1.653 -8.359 1.00 20.91 74 ILE A N 1
ATOM 536 C CA . ILE A 1 72 ? 4.146 1.022 -9.001 1.00 21.32 74 ILE A CA 1
ATOM 537 C C . ILE A 1 72 ? 4.452 1.815 -10.265 1.00 20.99 74 ILE A C 1
ATOM 538 O O . ILE A 1 72 ? 3.514 2.120 -11.036 1.00 20.84 74 ILE A O 1
ATOM 543 N N . ASN A 1 73 ? 5.735 2.123 -10.463 1.00 22.99 75 ASN A N 1
ATOM 544 C CA . ASN A 1 73 ? 6.260 2.905 -11.608 1.00 24.14 75 ASN A CA 1
ATOM 545 C C . ASN A 1 73 ? 5.509 4.218 -11.747 1.00 24.06 75 ASN A C 1
ATOM 546 O O . ASN A 1 73 ? 5.056 4.590 -12.827 1.00 21.59 75 ASN A O 1
ATOM 551 N N . PRO A 1 74 ? 5.373 4.997 -10.662 1.00 23.25 76 PRO A N 1
ATOM 552 C CA . PRO A 1 74 ? 4.540 6.190 -10.722 1.00 21.87 76 PRO A CA 1
ATOM 553 C C . PRO A 1 74 ? 5.198 7.337 -11.501 1.00 23.07 76 PRO A C 1
ATOM 554 O O . PRO A 1 74 ? 6.420 7.471 -11.475 1.00 25.05 76 PRO A O 1
ATOM 558 N N . LYS A 1 75 ? 4.372 8.131 -12.171 1.00 23.40 77 LYS A N 1
ATOM 559 C CA . LYS A 1 75 ? 4.714 9.452 -12.739 1.00 23.63 77 LYS A CA 1
ATOM 560 C C . LYS A 1 75 ? 3.797 10.464 -12.090 1.00 22.54 77 LYS A C 1
ATOM 561 O O . LYS A 1 75 ? 2.562 10.289 -12.168 1.00 22.15 77 LYS A O 1
ATOM 567 N N . VAL A 1 76 ? 4.387 11.471 -11.475 1.00 23.40 78 VAL A N 1
ATOM 568 C CA . VAL A 1 76 ? 3.658 12.552 -10.781 1.00 24.75 78 VAL A CA 1
ATOM 569 C C . VAL A 1 76 ? 3.936 13.838 -11.553 1.00 26.75 78 VAL A C 1
ATOM 570 O O . VAL A 1 76 ? 5.120 14.225 -11.650 1.00 26.10 78 VAL A O 1
ATOM 574 N N . THR A 1 77 ? 2.876 14.486 -12.013 1.00 29.00 79 THR A N 1
ATOM 575 C CA . THR A 1 77 ? 2.901 15.765 -12.763 1.00 30.46 79 THR A CA 1
ATOM 576 C C . THR A 1 77 ? 2.147 16.813 -11.961 1.00 29.98 79 THR A C 1
ATOM 577 O O . THR A 1 77 ? 0.938 16.710 -11.773 1.00 27.60 79 THR A O 1
ATOM 581 N N . PRO A 1 78 ? 2.799 17.896 -11.496 1.00 32.06 80 PRO A N 1
ATOM 582 C CA . PRO A 1 78 ? 2.063 18.969 -10.842 1.00 33.89 80 PRO A CA 1
ATOM 583 C C . PRO A 1 78 ? 1.086 19.606 -11.838 1.00 35.97 80 PRO A C 1
ATOM 584 O O . PRO A 1 78 ? 1.409 19.635 -12.993 1.00 31.51 80 PRO A O 1
ATOM 588 N N . LEU A 1 79 ? -0.076 20.054 -11.360 1.00 38.46 81 LEU A N 1
ATOM 589 C CA . LEU A 1 79 ? -1.156 20.667 -12.179 1.00 41.14 81 LEU A CA 1
ATOM 590 C C . LEU A 1 79 ? -1.350 22.149 -11.831 1.00 41.11 81 LEU A C 1
ATOM 591 O O . LEU A 1 79 ? -2.410 22.696 -12.201 1.00 43.83 81 LEU A O 1
ATOM 596 N N . THR A 1 80 ? -0.370 22.782 -11.181 1.00 42.83 82 THR A N 1
ATOM 597 C CA . THR A 1 80 ? -0.480 24.160 -10.631 1.00 42.15 82 THR A CA 1
ATOM 598 C C . THR A 1 80 ? 0.887 24.580 -10.094 1.00 44.11 82 THR A C 1
ATOM 599 O O . THR A 1 80 ? 1.659 23.682 -9.734 1.00 43.29 82 THR A O 1
ATOM 603 N N . GLU A 1 81 ? 1.165 25.886 -10.048 1.00 42.40 83 GLU A N 1
ATOM 604 C CA . GLU A 1 81 ? 2.388 26.460 -9.424 1.00 40.68 83 GLU A CA 1
ATOM 605 C C . GLU A 1 81 ? 2.120 26.672 -7.934 1.00 37.33 83 GLU A C 1
ATOM 606 O O . GLU A 1 81 ? 3.088 26.790 -7.175 1.00 46.02 83 GLU A O 1
ATOM 608 N N . GLU A 1 82 ? 0.849 26.728 -7.539 1.00 34.81 84 GLU A N 1
ATOM 609 C CA . GLU A 1 82 ? 0.437 26.944 -6.133 1.00 34.88 84 GLU A CA 1
ATOM 610 C C . GLU A 1 82 ? 1.031 25.809 -5.286 1.00 39.52 84 GLU A C 1
ATOM 611 O O . GLU A 1 82 ? 0.889 24.610 -5.677 1.00 32.43 84 GLU A O 1
ATOM 613 N N . THR A 1 83 ? 1.715 26.162 -4.196 1.00 39.77 85 THR A N 1
ATOM 614 C CA . THR A 1 83 ? 2.185 25.176 -3.193 1.00 43.43 85 THR A CA 1
ATOM 615 C C . THR A 1 83 ? 1.266 25.224 -1.968 1.00 41.89 85 THR A C 1
ATOM 616 O O . THR A 1 83 ? 0.354 26.066 -1.915 1.00 42.20 85 THR A O 1
ATOM 620 N N . GLN A 1 84 ? 1.496 24.300 -1.044 1.00 40.09 86 GLN A N 1
ATOM 621 C CA . GLN A 1 84 ? 0.724 24.110 0.208 1.00 40.69 86 GLN A CA 1
ATOM 622 C C . GLN A 1 84 ? 1.743 23.691 1.261 1.00 41.55 86 GLN A C 1
ATOM 623 O O . GLN A 1 84 ? 2.496 22.749 1.042 1.00 37.73 86 GLN A O 1
ATOM 625 N N . PRO A 1 85 ? 1.928 24.468 2.343 1.00 41.40 87 PRO A N 1
ATOM 626 C CA . PRO A 1 85 ? 2.782 24.033 3.441 1.00 39.79 87 PRO A CA 1
ATOM 627 C C . PRO A 1 85 ? 2.216 22.784 4.128 1.00 34.46 87 PRO A C 1
ATOM 628 O O . PRO A 1 85 ? 1.024 22.699 4.351 1.00 36.88 87 PRO A O 1
ATOM 632 N N . TYR A 1 86 ? 3.088 21.845 4.468 1.00 31.81 88 TYR A N 1
ATOM 633 C CA . TYR A 1 86 ? 2.721 20.679 5.305 1.00 32.48 88 TYR A CA 1
ATOM 634 C C . TYR A 1 86 ? 3.916 20.294 6.165 1.00 27.65 88 TYR A C 1
ATOM 635 O O . TYR A 1 86 ? 5.069 20.329 5.676 1.00 24.64 88 TYR A O 1
ATOM 644 N N . GLU A 1 87 ? 3.626 19.997 7.428 1.00 28.21 89 GLU A N 1
ATOM 645 C CA . GLU A 1 87 ? 4.594 19.494 8.426 1.00 31.37 89 GLU A CA 1
ATOM 646 C C . GLU A 1 87 ? 4.812 18.012 8.090 1.00 30.73 89 GLU A C 1
ATOM 647 O O . GLU A 1 87 ? 3.893 17.219 8.353 1.00 32.77 89 GLU A O 1
ATOM 653 N N . GLU A 1 88 ? 5.925 17.688 7.433 1.00 30.54 90 GLU A N 1
ATOM 654 C CA . GLU A 1 88 ? 6.223 16.311 6.956 1.00 28.28 90 GLU A CA 1
ATOM 655 C C . GLU A 1 88 ? 7.051 15.570 7.999 1.00 26.53 90 GLU A C 1
ATOM 656 O O . GLU A 1 88 ? 7.897 16.177 8.626 1.00 26.81 90 GLU A O 1
ATOM 662 N N . GLY A 1 89 ? 6.766 14.287 8.149 1.00 26.46 91 GLY A N 1
ATOM 663 C CA . GLY A 1 89 ? 7.687 13.326 8.767 1.00 25.94 91 GLY A CA 1
ATOM 664 C C . GLY A 1 89 ? 8.027 12.214 7.798 1.00 23.47 91 GLY A C 1
ATOM 665 O O . GLY A 1 89 ? 7.613 12.247 6.589 1.00 21.18 91 GLY A O 1
ATOM 666 N N . CYS A 1 90 ? 8.798 11.268 8.296 1.00 22.08 92 CYS A N 1
ATOM 667 C CA . CYS A 1 90 ? 9.401 10.209 7.467 1.00 19.09 92 CYS A CA 1
ATOM 668 C C . CYS A 1 90 ? 9.909 9.082 8.364 1.00 19.61 92 CYS A C 1
ATOM 669 O O . CYS A 1 90 ? 10.626 9.357 9.344 1.00 17.22 92 CYS A O 1
ATOM 672 N N . LEU A 1 91 ? 9.507 7.848 8.082 1.00 19.73 93 LEU A N 1
ATOM 673 C CA . LEU A 1 91 ? 9.942 6.721 8.927 1.00 19.69 93 LEU A CA 1
ATOM 674 C C . LEU A 1 91 ? 11.457 6.566 8.814 1.00 19.94 93 LEU A C 1
ATOM 675 O O . LEU A 1 91 ? 12.011 5.914 9.714 1.00 18.96 93 LEU A O 1
ATOM 680 N N . SER A 1 92 ? 12.096 7.114 7.769 1.00 18.60 94 SER A N 1
ATOM 681 C CA . SER A 1 92 ? 13.570 7.055 7.557 1.00 18.07 94 SER A CA 1
ATOM 682 C C . SER A 1 92 ? 14.280 8.253 8.209 1.00 20.23 94 SER A C 1
ATOM 683 O O . SER A 1 92 ? 15.545 8.318 8.128 1.00 19.40 94 SER A O 1
ATOM 686 N N . VAL A 1 93 ? 13.524 9.201 8.763 1.00 19.16 95 VAL A N 1
ATOM 687 C CA . VAL A 1 93 ? 14.060 10.330 9.585 1.00 20.42 95 VAL A CA 1
ATOM 688 C C . VAL A 1 93 ? 13.264 10.347 10.892 1.00 20.49 95 VAL A C 1
ATOM 689 O O . VAL A 1 93 ? 12.427 11.220 11.122 1.00 20.21 95 VAL A O 1
ATOM 693 N N . PRO A 1 94 ? 13.435 9.298 11.731 1.00 22.78 96 PRO A N 1
ATOM 694 C CA . PRO A 1 94 ? 12.503 9.015 12.820 1.00 26.34 96 PRO A CA 1
ATOM 695 C C . PRO A 1 94 ? 12.356 10.165 13.828 1.00 26.01 96 PRO A C 1
ATOM 696 O O . PRO A 1 94 ? 13.351 10.824 14.204 1.00 23.54 96 PRO A O 1
ATOM 700 N N . GLN A 1 95 ? 11.093 10.443 14.156 1.00 29.50 97 GLN A N 1
ATOM 701 C CA . GLN A 1 95 ? 10.636 11.465 15.138 1.00 31.65 97 GLN A CA 1
ATOM 702 C C . GLN A 1 95 ? 11.013 12.891 14.725 1.00 31.32 97 GLN A C 1
ATOM 703 O O . GLN A 1 95 ? 10.867 13.752 15.555 1.00 39.65 97 GLN A O 1
ATOM 709 N N . ILE A 1 96 ? 11.433 13.145 13.486 1.00 29.99 98 ILE A N 1
ATOM 710 C CA . ILE A 1 96 ? 11.694 14.526 12.973 1.00 29.48 98 ILE A CA 1
ATOM 711 C C . ILE A 1 96 ? 10.528 14.946 12.080 1.00 30.56 98 ILE A C 1
ATOM 712 O O . ILE A 1 96 ? 10.168 14.137 11.166 1.00 25.26 98 ILE A O 1
ATOM 717 N N . TYR A 1 97 ? 10.025 16.169 12.278 1.00 31.73 99 TYR A N 1
ATOM 718 C CA . TYR A 1 97 ? 8.983 16.821 11.438 1.00 32.44 99 TYR A CA 1
ATOM 719 C C . TYR A 1 97 ? 9.416 18.259 11.119 1.00 34.01 99 TYR A C 1
ATOM 720 O O . TYR A 1 97 ? 9.886 18.964 12.026 1.00 35.26 99 TYR A O 1
ATOM 729 N N . ASP A 1 98 ? 9.251 18.704 9.871 1.00 32.65 100 ASP A N 1
ATOM 730 C CA . ASP A 1 98 ? 9.360 20.150 9.522 1.00 30.65 100 ASP A CA 1
ATOM 731 C C . ASP A 1 98 ? 8.473 20.477 8.324 1.00 31.95 100 ASP A C 1
ATOM 732 O O . ASP A 1 98 ? 8.027 19.534 7.605 1.00 29.40 100 ASP A O 1
ATOM 737 N N . LYS A 1 99 ? 8.265 21.780 8.114 1.00 30.69 101 LYS A N 1
ATOM 738 C CA . LYS A 1 99 ? 7.389 22.319 7.054 1.00 31.16 101 LYS A CA 1
ATOM 739 C C . LYS A 1 99 ? 8.112 22.162 5.707 1.00 28.32 101 LYS A C 1
ATOM 740 O O . LYS A 1 99 ? 9.319 22.471 5.597 1.00 27.30 101 LYS A O 1
ATOM 742 N N . VAL A 1 100 ? 7.387 21.642 4.725 1.00 28.10 102 VAL A N 1
ATOM 743 C CA . VAL A 1 100 ? 7.794 21.590 3.294 1.00 30.74 102 VAL A CA 1
ATOM 744 C C . VAL A 1 100 ? 6.619 22.123 2.472 1.00 28.37 102 VAL A C 1
ATOM 745 O O . VAL A 1 100 ? 5.425 21.899 2.867 1.00 34.17 102 VAL A O 1
ATOM 749 N N . ASP A 1 101 ? 6.963 22.925 1.468 1.00 31.54 103 ASP A N 1
ATOM 750 C CA . ASP A 1 101 ? 6.041 23.517 0.461 1.00 32.84 103 ASP A CA 1
ATOM 751 C C . ASP A 1 101 ? 6.215 22.727 -0.834 1.00 31.41 103 ASP A C 1
ATOM 752 O O . ASP A 1 101 ? 7.366 22.602 -1.298 1.00 33.61 103 ASP A O 1
ATOM 757 N N . ARG A 1 102 ? 5.134 22.104 -1.291 1.00 30.03 104 ARG A N 1
ATOM 758 C CA . ARG A 1 102 ? 5.063 21.306 -2.542 1.00 28.52 104 ARG A CA 1
ATOM 759 C C . ARG A 1 102 ? 3.838 21.766 -3.330 1.00 27.54 104 ARG A C 1
ATOM 760 O O . ARG A 1 102 ? 2.852 22.217 -2.749 1.00 32.72 104 ARG A O 1
ATOM 768 N N . PRO A 1 103 ? 3.855 21.604 -4.666 1.00 27.66 105 PRO A N 1
ATOM 769 C CA . PRO A 1 103 ? 2.670 21.822 -5.502 1.00 25.88 105 PRO A CA 1
ATOM 770 C C . PRO A 1 103 ? 1.428 21.182 -4.874 1.00 32.03 105 PRO A C 1
ATOM 771 O O . PRO A 1 103 ? 1.551 20.038 -4.421 1.00 29.76 105 PRO A O 1
ATOM 775 N N . SER A 1 104 ? 0.297 21.905 -4.829 1.00 30.15 106 SER A N 1
ATOM 776 C CA . SER A 1 104 ? -0.906 21.540 -4.033 1.00 31.24 106 SER A CA 1
ATOM 777 C C . SER A 1 104 ? -1.821 20.578 -4.803 1.00 27.66 106 SER A C 1
ATOM 778 O O . SER A 1 104 ? -2.726 20.008 -4.171 1.00 26.89 106 SER A O 1
ATOM 781 N N . ARG A 1 105 ? -1.627 20.410 -6.106 1.00 28.37 107 ARG A N 1
ATOM 782 C CA . ARG A 1 105 ? -2.467 19.498 -6.930 1.00 29.41 107 ARG A CA 1
ATOM 783 C C . ARG A 1 105 ? -1.568 18.786 -7.936 1.00 27.30 107 ARG A C 1
ATOM 784 O O . ARG A 1 105 ? -0.724 19.453 -8.542 1.00 30.68 107 ARG A O 1
ATOM 786 N N . VAL A 1 106 ? -1.728 17.471 -8.083 1.00 26.83 108 VAL A N 1
ATOM 787 C CA . VAL A 1 106 ? -0.858 16.659 -8.982 1.00 25.84 108 VAL A CA 1
ATOM 788 C C . VAL A 1 106 ? -1.683 15.592 -9.689 1.00 26.09 108 VAL A C 1
ATOM 789 O O . VAL A 1 106 ? -2.736 15.176 -9.167 1.00 27.24 108 VAL A O 1
ATOM 793 N N . LYS A 1 107 ? -1.181 15.167 -10.847 1.00 25.84 109 LYS A N 1
ATOM 794 C CA . LYS A 1 107 ? -1.670 13.983 -11.582 1.00 26.44 109 LYS A CA 1
ATOM 795 C C . LYS A 1 107 ? -0.757 12.819 -11.201 1.00 22.68 109 LYS A C 1
ATOM 796 O O . LYS A 1 107 ? 0.473 12.994 -11.274 1.00 24.17 109 LYS A O 1
ATOM 802 N N . ILE A 1 108 ? -1.334 11.684 -10.832 1.00 22.72 110 ILE A N 1
ATOM 803 C CA . ILE A 1 108 ? -0.575 10.427 -10.567 1.00 21.61 110 ILE A CA 1
ATOM 804 C C . ILE A 1 108 ? -0.979 9.401 -11.619 1.00 21.41 110 ILE A C 1
ATOM 805 O O . ILE A 1 108 ? -2.186 9.085 -11.677 1.00 22.14 110 ILE A O 1
ATOM 810 N N . GLU A 1 109 ? 0.010 8.874 -12.359 1.00 21.88 111 GLU A N 1
ATOM 811 C CA . GLU A 1 109 ? -0.099 7.720 -13.283 1.00 25.82 111 GLU A CA 1
ATOM 812 C C . GLU A 1 109 ? 0.778 6.613 -12.726 1.00 23.11 111 GLU A C 1
ATOM 813 O O . GLU A 1 109 ? 1.956 6.855 -12.544 1.00 24.78 111 GLU A O 1
ATOM 819 N N . ALA A 1 110 ? 0.210 5.447 -12.476 1.00 23.20 112 ALA A N 1
ATOM 820 C CA . ALA A 1 110 ? 0.918 4.326 -11.844 1.00 22.10 112 ALA A CA 1
ATOM 821 C C . ALA A 1 110 ? 0.181 3.033 -12.180 1.00 23.81 112 ALA A C 1
ATOM 822 O O . ALA A 1 110 ? -0.879 3.087 -12.853 1.00 22.41 112 ALA A O 1
ATOM 824 N N . ILE A 1 111 ? 0.762 1.911 -11.784 1.00 24.20 113 ILE A N 1
ATOM 825 C CA . ILE A 1 111 ? 0.140 0.576 -11.932 1.00 25.38 113 ILE A CA 1
ATOM 826 C C . ILE A 1 111 ? -0.110 0.042 -10.528 1.00 23.13 113 ILE A C 1
ATOM 827 O O . ILE A 1 111 ? 0.655 0.400 -9.561 1.00 21.15 113 ILE A O 1
ATOM 832 N N . ASN A 1 112 ? -1.142 -0.776 -10.415 1.00 17.72 114 ASN A N 1
ATOM 833 C CA . ASN A 1 112 ? -1.605 -1.377 -9.144 1.00 20.02 114 ASN A CA 1
ATOM 834 C C . ASN A 1 112 ? -1.010 -2.789 -9.059 1.00 19.60 114 ASN A C 1
ATOM 835 O O . ASN A 1 112 ? -0.204 -3.106 -9.945 1.00 20.21 114 ASN A O 1
ATOM 840 N N . LEU A 1 113 ? -1.323 -3.552 -8.013 1.00 21.83 115 LEU A N 1
ATOM 841 C CA . LEU A 1 113 ? -0.753 -4.916 -7.770 1.00 26.54 115 LEU A CA 1
ATOM 842 C C . LEU A 1 113 ? -1.296 -5.963 -8.753 1.00 33.77 115 LEU A C 1
ATOM 843 O O . LEU A 1 113 ? -0.756 -7.091 -8.731 1.00 34.32 115 LEU A O 1
ATOM 848 N N . GLU A 1 114 ? -2.309 -5.616 -9.552 1.00 34.50 116 GLU A N 1
ATOM 849 C CA . GLU A 1 114 ? -2.857 -6.450 -10.653 1.00 37.19 116 GLU A CA 1
ATOM 850 C C . GLU A 1 114 ? -2.164 -6.119 -11.979 1.00 37.72 116 GLU A C 1
ATOM 851 O O . GLU A 1 114 ? -2.512 -6.738 -12.991 1.00 42.31 116 GLU A O 1
ATOM 857 N N . GLY A 1 115 ? -1.221 -5.175 -11.994 1.00 33.70 117 GLY A N 1
ATOM 858 C CA . GLY A 1 115 ? -0.588 -4.704 -13.235 1.00 30.44 117 GLY A CA 1
ATOM 859 C C . GLY A 1 115 ? -1.506 -3.800 -14.055 1.00 29.53 117 GLY A C 1
ATOM 860 O O . GLY A 1 115 ? -1.174 -3.512 -15.192 1.00 28.99 117 GLY A O 1
ATOM 861 N N . GLN A 1 116 ? -2.596 -3.289 -13.489 1.00 28.18 118 GLN A N 1
ATOM 862 C CA . GLN A 1 116 ? -3.476 -2.332 -14.200 1.00 30.45 118 GLN A CA 1
ATOM 863 C C . GLN A 1 116 ? -3.009 -0.879 -14.006 1.00 29.53 118 GLN A C 1
ATOM 864 O O . GLN A 1 116 ? -2.822 -0.424 -12.850 1.00 25.93 118 GLN A O 1
ATOM 870 N N . ALA A 1 117 ? -2.922 -0.142 -15.104 1.00 26.05 119 ALA A N 1
ATOM 871 C CA . ALA A 1 117 ? -2.606 1.303 -15.130 1.00 27.25 119 ALA A CA 1
ATOM 872 C C . ALA A 1 117 ? -3.799 2.124 -14.623 1.00 25.40 119 ALA A C 1
ATOM 873 O O . ALA A 1 117 ? -4.935 1.769 -14.885 1.00 24.72 119 ALA A O 1
ATOM 875 N N . PHE A 1 118 ? -3.534 3.217 -13.927 1.00 22.89 120 PHE A N 1
ATOM 876 C CA . PHE A 1 118 ? -4.585 4.149 -13.463 1.00 21.61 120 PHE A CA 1
ATOM 877 C C . PHE A 1 118 ? -4.041 5.562 -13.537 1.00 21.76 120 PHE A C 1
ATOM 878 O O . PHE A 1 118 ? -2.828 5.732 -13.499 1.00 20.06 120 PHE A O 1
ATOM 886 N N . GLU A 1 119 ? -4.948 6.528 -13.566 1.00 23.18 121 GLU A N 1
ATOM 887 C CA . GLU A 1 119 ? -4.612 7.963 -13.584 1.00 24.67 121 GLU A CA 1
ATOM 888 C C . GLU A 1 119 ? -5.604 8.657 -12.668 1.00 26.85 121 GLU A C 1
ATOM 889 O O . GLU A 1 119 ? -6.833 8.488 -12.886 1.00 28.22 121 GLU A O 1
ATOM 895 N N . ILE A 1 120 ? -5.096 9.348 -11.647 1.00 25.21 122 ILE A N 1
ATOM 896 C CA . ILE A 1 120 ? -5.960 10.055 -10.672 1.00 27.86 122 ILE A CA 1
ATOM 897 C C . ILE A 1 120 ? -5.355 11.429 -10.440 1.00 27.28 122 ILE A C 1
ATOM 898 O O . ILE A 1 120 ? -4.163 11.633 -10.703 1.00 26.51 122 ILE A O 1
ATOM 903 N N . GLU A 1 121 ? -6.203 12.322 -9.960 1.00 29.92 123 GLU A N 1
ATOM 904 C CA . GLU A 1 121 ? -5.850 13.708 -9.618 1.00 32.25 123 GLU A CA 1
ATOM 905 C C . GLU A 1 121 ? -5.860 13.759 -8.094 1.00 29.92 123 GLU A C 1
ATOM 906 O O . GLU A 1 121 ? -6.811 13.202 -7.505 1.00 30.64 123 GLU A O 1
ATOM 912 N N . ALA A 1 122 ? -4.823 14.329 -7.491 1.00 29.71 124 ALA A N 1
ATOM 913 C CA . ALA A 1 122 ? -4.611 14.336 -6.025 1.00 31.06 124 ALA A CA 1
ATOM 914 C C . ALA A 1 122 ? -4.441 15.768 -5.523 1.00 30.10 124 ALA A C 1
ATOM 915 O O . ALA A 1 122 ? -3.721 16.540 -6.158 1.00 28.05 124 ALA A O 1
ATOM 917 N N . ASP A 1 123 ? -5.057 16.064 -4.387 1.00 30.27 125 ASP A N 1
ATOM 918 C CA . ASP A 1 123 ? -4.885 17.329 -3.629 1.00 33.45 125 ASP A CA 1
ATOM 919 C C . ASP A 1 123 ? -4.679 16.941 -2.170 1.00 31.33 125 ASP A C 1
ATOM 920 O O . ASP A 1 123 ? -4.640 15.710 -1.893 1.00 26.44 125 ASP A O 1
ATOM 925 N N . GLY A 1 124 ? -4.523 17.950 -1.304 1.00 29.46 126 GLY A N 1
ATOM 926 C CA . GLY A 1 124 ? -4.389 17.780 0.148 1.00 27.58 126 GLY A CA 1
ATOM 927 C C . GLY A 1 124 ? -3.311 16.762 0.458 1.00 27.76 126 GLY A C 1
ATOM 928 O O . GLY A 1 124 ? -2.202 16.860 -0.129 1.00 23.53 126 GLY A O 1
ATOM 929 N N . LEU A 1 125 ? -3.622 15.825 1.347 1.00 26.71 127 LEU A N 1
ATOM 930 C CA . LEU A 1 125 ? -2.593 14.961 1.959 1.00 26.70 127 LEU A CA 1
ATOM 931 C C . LEU A 1 125 ? -2.089 13.990 0.895 1.00 25.08 127 LEU A C 1
ATOM 932 O O . LEU A 1 125 ? -0.908 13.689 0.918 1.00 23.63 127 LEU A O 1
ATOM 937 N N . LEU A 1 126 ? -2.936 13.549 -0.038 1.00 23.67 128 LEU A N 1
ATOM 938 C CA . LEU A 1 126 ? -2.466 12.609 -1.094 1.00 23.83 128 LEU A CA 1
ATOM 939 C C . LEU A 1 126 ? -1.373 13.279 -1.921 1.00 22.34 128 LEU A C 1
ATOM 940 O O . LEU A 1 126 ? -0.313 12.642 -2.119 1.00 20.42 128 LEU A O 1
ATOM 945 N N . ALA A 1 127 ? -1.584 14.517 -2.375 1.00 21.44 129 ALA A N 1
ATOM 946 C CA . ALA A 1 127 ? -0.587 15.244 -3.175 1.00 21.53 129 ALA A CA 1
ATOM 947 C C . ALA A 1 127 ? 0.726 15.345 -2.395 1.00 19.95 129 ALA A C 1
ATOM 948 O O . ALA A 1 127 ? 1.800 15.212 -3.020 1.00 18.92 129 ALA A O 1
ATOM 950 N N . VAL A 1 128 ? 0.652 15.636 -1.095 1.00 21.03 130 VAL A N 1
ATOM 951 C CA . VAL A 1 128 ? 1.859 15.819 -0.231 1.00 22.11 130 VAL A CA 1
ATOM 952 C C . VAL A 1 128 ? 2.598 14.471 -0.175 1.00 20.30 130 VAL A C 1
ATOM 953 O O . VAL A 1 128 ? 3.829 14.419 -0.357 1.00 18.69 130 VAL A O 1
ATOM 957 N N . CYS A 1 129 ? 1.851 13.405 0.073 1.00 22.26 131 CYS A N 1
ATOM 958 C CA . CYS A 1 129 ? 2.442 12.077 0.399 1.00 23.27 131 CYS A CA 1
ATOM 959 C C . CYS A 1 129 ? 3.029 11.436 -0.860 1.00 20.00 131 CYS A C 1
ATOM 960 O O . CYS A 1 129 ? 4.153 10.892 -0.780 1.00 18.52 131 CYS A O 1
ATOM 963 N N . ILE A 1 130 ? 2.332 11.527 -1.995 1.00 18.77 132 ILE A N 1
ATOM 964 C CA . ILE A 1 130 ? 2.841 10.906 -3.254 1.00 19.25 132 ILE A CA 1
ATOM 965 C C . ILE A 1 130 ? 4.143 11.605 -3.667 1.00 19.69 132 ILE A C 1
ATOM 966 O O . ILE A 1 130 ? 5.062 10.929 -4.183 1.00 19.20 132 ILE A O 1
ATOM 971 N N . GLN A 1 131 ? 4.240 12.915 -3.478 1.00 20.12 133 GLN A N 1
ATOM 972 C CA . GLN A 1 131 ? 5.454 13.671 -3.881 1.00 20.21 133 GLN A CA 1
ATOM 973 C C . GLN A 1 131 ? 6.612 13.340 -2.925 1.00 19.00 133 GLN A C 1
ATOM 974 O O . GLN A 1 131 ? 7.756 13.198 -3.385 1.00 16.99 133 GLN A O 1
ATOM 980 N N . HIS A 1 132 ? 6.310 13.225 -1.639 1.00 16.85 134 HIS A N 1
ATOM 981 C CA . HIS A 1 132 ? 7.254 12.752 -0.605 1.00 18.15 134 HIS A CA 1
ATOM 982 C C . HIS A 1 132 ? 7.801 11.371 -1.024 1.00 16.43 134 HIS A C 1
ATOM 983 O O . HIS A 1 132 ? 9.032 11.196 -1.100 1.00 16.54 134 HIS A O 1
ATOM 990 N N . GLU A 1 133 ? 6.914 10.428 -1.346 1.00 16.71 135 GLU A N 1
ATOM 991 C CA . GLU A 1 133 ? 7.303 9.020 -1.645 1.00 17.62 135 GLU A CA 1
ATOM 992 C C . GLU A 1 133 ? 7.983 8.943 -3.015 1.00 16.87 135 GLU A C 1
ATOM 993 O O . GLU A 1 133 ? 8.966 8.218 -3.111 1.00 16.18 135 GLU A O 1
ATOM 999 N N . MET A 1 134 ? 7.591 9.762 -3.995 1.00 18.08 136 MET A N 1
ATOM 1000 C CA . MET A 1 134 ? 8.293 9.820 -5.316 1.00 21.26 136 MET A CA 1
ATOM 1001 C C . MET A 1 134 ? 9.758 10.260 -5.109 1.00 20.39 136 MET A C 1
ATOM 1002 O O . MET A 1 134 ? 10.676 9.704 -5.754 1.00 22.87 136 MET A O 1
ATOM 1007 N N . ASP A 1 135 ? 9.960 11.250 -4.246 1.00 19.09 137 ASP A N 1
ATOM 1008 C CA . ASP A 1 135 ? 11.298 11.762 -3.842 1.00 19.69 137 ASP A CA 1
ATOM 1009 C C . ASP A 1 135 ? 12.186 10.595 -3.390 1.00 18.85 137 ASP A C 1
ATOM 1010 O O . ASP A 1 135 ? 13.330 10.541 -3.841 1.00 17.38 137 ASP A O 1
ATOM 1015 N N . HIS A 1 136 ? 11.673 9.664 -2.583 1.00 17.77 138 HIS A N 1
ATOM 1016 C CA . HIS A 1 136 ? 12.436 8.468 -2.121 1.00 17.77 138 HIS A CA 1
ATOM 1017 C C . HIS A 1 136 ? 12.960 7.679 -3.329 1.00 19.80 138 HIS A C 1
ATOM 1018 O O . HIS A 1 136 ? 14.092 7.210 -3.270 1.00 17.94 138 HIS A O 1
ATOM 1025 N N . LEU A 1 137 ? 12.125 7.491 -4.366 1.00 18.65 139 LEU A N 1
ATOM 1026 C CA . LEU A 1 137 ? 12.496 6.694 -5.550 1.00 19.69 139 LEU A CA 1
ATOM 1027 C C . LEU A 1 137 ? 13.590 7.394 -6.366 1.00 19.25 139 LEU A C 1
ATOM 1028 O O . LEU A 1 137 ? 14.231 6.719 -7.201 1.00 22.10 139 LEU A O 1
ATOM 1033 N N . ASN A 1 138 ? 13.758 8.696 -6.170 1.00 20.11 140 ASN A N 1
ATOM 1034 C CA . ASN A 1 138 ? 14.800 9.526 -6.806 1.00 23.47 140 ASN A CA 1
ATOM 1035 C C . ASN A 1 138 ? 15.893 9.854 -5.770 1.00 24.38 140 ASN A C 1
ATOM 1036 O O . ASN A 1 138 ? 16.639 10.810 -6.005 1.00 23.57 140 ASN A O 1
ATOM 1041 N N . GLY A 1 139 ? 15.964 9.114 -4.662 1.00 23.65 141 GLY A N 1
ATOM 1042 C CA . GLY A 1 139 ? 17.066 9.202 -3.678 1.00 24.76 141 GLY A CA 1
ATOM 1043 C C . GLY A 1 139 ? 17.049 10.487 -2.863 1.00 25.50 141 GLY A C 1
ATOM 1044 O O . GLY A 1 139 ? 18.117 10.880 -2.326 1.00 20.54 141 GLY A O 1
ATOM 1045 N N . LYS A 1 140 ? 15.877 11.112 -2.721 1.00 24.20 142 LYS A N 1
ATOM 1046 C CA . LYS A 1 140 ? 15.744 12.420 -2.046 1.00 26.46 142 LYS A CA 1
ATOM 1047 C C . LYS A 1 140 ? 14.933 12.259 -0.755 1.00 24.16 142 LYS A C 1
ATOM 1048 O O . LYS A 1 140 ? 13.920 11.515 -0.760 1.00 20.68 142 LYS A O 1
ATOM 1054 N N . LEU A 1 141 ? 15.365 12.971 0.298 1.00 22.27 143 LEU A N 1
ATOM 1055 C CA . LEU A 1 141 ? 14.699 13.017 1.619 1.00 22.05 143 LEU A CA 1
ATOM 1056 C C . LEU A 1 141 ? 14.132 14.405 1.871 1.00 21.23 143 LEU A C 1
ATOM 1057 O O . LEU A 1 141 ? 14.684 15.363 1.327 1.00 23.35 143 LEU A O 1
ATOM 1062 N N . PHE A 1 142 ? 13.062 14.506 2.664 1.00 22.10 144 PHE A N 1
ATOM 1063 C CA . PHE A 1 142 ? 12.364 15.795 2.919 1.00 23.01 144 PHE A CA 1
ATOM 1064 C C . PHE A 1 142 ? 13.335 16.762 3.620 1.00 25.49 144 PHE A C 1
ATOM 1065 O O . PHE A 1 142 ? 13.166 17.999 3.446 1.00 25.64 144 PHE A O 1
ATOM 1073 N N . VAL A 1 143 ? 14.343 16.238 4.324 1.00 26.32 145 VAL A N 1
ATOM 1074 C CA . VAL A 1 143 ? 15.376 17.093 4.988 1.00 25.83 145 VAL A CA 1
ATOM 1075 C C . VAL A 1 143 ? 16.288 17.804 3.971 1.00 27.22 145 VAL A C 1
ATOM 1076 O O . VAL A 1 143 ? 16.968 18.788 4.398 1.00 27.54 145 VAL A O 1
ATOM 1080 N N . ASP A 1 144 ? 16.291 17.395 2.695 1.00 27.05 146 ASP A N 1
ATOM 1081 C CA . ASP A 1 144 ? 17.090 18.066 1.634 1.00 27.77 146 ASP A CA 1
ATOM 1082 C C . ASP A 1 144 ? 16.510 19.445 1.308 1.00 25.52 146 ASP A C 1
ATOM 1083 O O . ASP A 1 144 ? 17.221 20.238 0.700 1.00 31.83 146 ASP A O 1
ATOM 1088 N N . TYR A 1 145 ? 15.255 19.710 1.670 1.00 29.12 147 TYR A N 1
ATOM 1089 C CA . TYR A 1 145 ? 14.561 21.007 1.470 1.00 27.60 147 TYR A CA 1
ATOM 1090 C C . TYR A 1 145 ? 14.770 21.931 2.678 1.00 31.57 147 TYR A C 1
ATOM 1091 O O . TYR A 1 145 ? 14.328 23.098 2.580 1.00 30.89 147 TYR A O 1
ATOM 1100 N N . LEU A 1 146 ? 15.387 21.458 3.769 1.00 28.20 148 LEU A N 1
ATOM 1101 C CA . LEU A 1 146 ? 15.602 22.294 4.980 1.00 30.85 148 LEU A CA 1
ATOM 1102 C C . LEU A 1 146 ? 16.978 22.959 4.883 1.00 31.12 148 LEU A C 1
ATOM 1103 O O . LEU A 1 146 ? 17.805 22.536 4.075 1.00 28.26 148 LEU A O 1
ATOM 1108 N N . SER A 1 147 ? 17.192 23.9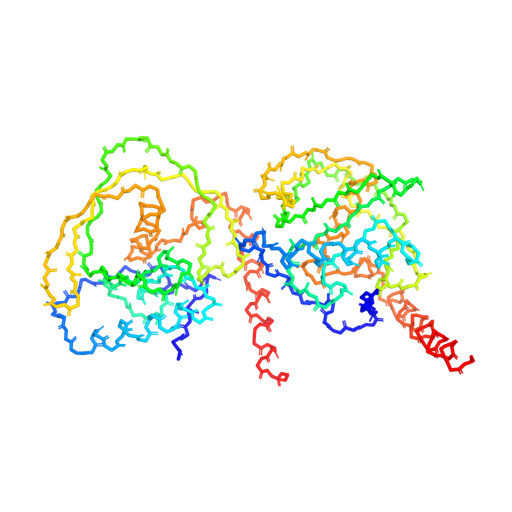93 5.691 1.00 38.09 149 SER A N 1
ATOM 1109 C CA . SER A 1 147 ? 18.513 24.636 5.882 1.00 38.74 149 SER A CA 1
ATOM 1110 C C . SER A 1 147 ? 19.482 23.568 6.376 1.00 40.46 149 SER A C 1
ATOM 1111 O O . SER A 1 147 ? 19.054 22.636 7.072 1.00 33.76 149 SER A O 1
ATOM 1114 N N . PRO A 1 148 ? 20.788 23.670 6.012 1.00 40.29 150 PRO A N 1
ATOM 1115 C CA . PRO A 1 148 ? 21.811 22.712 6.442 1.00 39.72 150 PRO A CA 1
ATOM 1116 C C . PRO A 1 148 ? 21.943 22.516 7.967 1.00 40.53 150 PRO A C 1
ATOM 1117 O O . PRO A 1 148 ? 22.259 21.415 8.358 1.00 41.42 150 PRO A O 1
ATOM 1121 N N . LEU A 1 149 ? 21.726 23.551 8.787 1.00 38.70 151 LEU A N 1
ATOM 1122 C CA . LEU A 1 149 ? 21.734 23.422 10.280 1.00 37.83 151 LEU A CA 1
ATOM 1123 C C . LEU A 1 149 ? 20.583 22.503 10.692 1.00 37.87 151 LEU A C 1
ATOM 1124 O O . LEU A 1 149 ? 20.789 21.660 11.575 1.00 36.62 151 LEU A O 1
ATOM 1129 N N . LYS A 1 150 ? 19.415 22.692 10.078 1.00 38.50 152 LYS A N 1
ATOM 1130 C CA . LYS A 1 150 ? 18.195 21.901 10.370 1.00 41.30 152 LYS A CA 1
ATOM 1131 C C . LYS A 1 150 ? 18.471 20.440 9.995 1.00 38.15 152 LYS A C 1
ATOM 1132 O O . LYS A 1 150 ? 18.089 19.544 10.782 1.00 36.50 152 LYS A O 1
ATOM 1138 N N . ARG A 1 151 ? 19.188 20.224 8.890 1.00 33.94 153 ARG A N 1
ATOM 1139 C CA . ARG A 1 151 ? 19.591 18.881 8.403 1.00 37.12 153 ARG A CA 1
ATOM 1140 C C . ARG A 1 151 ? 20.598 18.258 9.371 1.00 34.38 153 ARG A C 1
ATOM 1141 O O . ARG A 1 151 ? 20.403 17.076 9.710 1.00 32.13 153 ARG A O 1
ATOM 1149 N N . GLN A 1 152 ? 21.633 19.008 9.779 1.00 31.70 154 GLN A N 1
ATOM 1150 C CA . GLN A 1 152 ? 22.689 18.553 10.739 1.00 31.18 154 GLN A CA 1
ATOM 1151 C C . GLN A 1 152 ? 22.057 18.148 12.082 1.00 30.60 154 GLN A C 1
ATOM 1152 O O . GLN A 1 152 ? 22.479 17.094 12.627 1.00 29.44 154 GLN A O 1
ATOM 1154 N N . ARG A 1 153 ? 21.147 18.981 12.613 1.00 28.94 155 ARG A N 1
ATOM 1155 C CA . ARG A 1 153 ? 20.398 18.768 13.879 1.00 30.52 155 ARG A CA 1
ATOM 1156 C C . ARG A 1 153 ? 19.514 17.528 13.732 1.00 31.05 155 ARG A C 1
ATOM 1157 O O . ARG A 1 153 ? 19.443 16.737 14.685 1.00 31.20 155 ARG A O 1
ATOM 1159 N N . ALA A 1 154 ? 18.880 17.337 12.572 1.00 29.44 156 ALA A N 1
ATOM 1160 C CA . ALA A 1 154 ? 18.076 16.129 12.276 1.00 28.29 156 ALA A CA 1
ATOM 1161 C C . ALA A 1 154 ? 18.972 14.882 12.362 1.00 27.50 156 ALA A C 1
ATOM 1162 O O . ALA A 1 154 ? 18.619 13.935 13.102 1.00 24.85 156 ALA A O 1
ATOM 1164 N N . ARG A 1 155 ? 20.070 14.873 11.605 1.00 25.15 157 ARG A N 1
ATOM 1165 C CA . ARG A 1 155 ? 21.114 13.816 11.609 1.00 27.69 157 ARG A CA 1
ATOM 1166 C C . ARG A 1 155 ? 21.560 13.439 13.043 1.00 28.17 157 ARG A C 1
ATOM 1167 O O . ARG A 1 155 ? 21.587 12.220 13.386 1.00 25.08 157 ARG A O 1
ATOM 1175 N N . GLU A 1 156 ? 21.938 14.428 13.843 1.00 27.11 158 GLU A N 1
ATOM 1176 C CA . GLU A 1 156 ? 22.442 14.219 15.225 1.00 26.77 158 GLU A CA 1
ATOM 1177 C C . GLU A 1 156 ? 21.315 13.622 16.069 1.00 24.48 158 GLU A C 1
ATOM 1178 O O . GLU A 1 156 ? 21.595 12.671 16.810 1.00 24.66 158 GLU A O 1
ATOM 1180 N N . LYS A 1 157 ? 20.080 14.109 15.944 1.00 22.07 159 LYS A N 1
ATOM 1181 C CA . LYS A 1 157 ? 18.970 13.575 16.764 1.00 23.99 159 LYS A CA 1
ATOM 1182 C C . LYS A 1 157 ? 18.600 12.161 16.278 1.00 23.24 159 LYS A C 1
ATOM 1183 O O . LYS A 1 157 ? 18.378 11.313 17.134 1.00 22.01 159 LYS A O 1
ATOM 1189 N N . VAL A 1 158 ? 18.558 11.903 14.970 1.00 20.37 160 VAL A N 1
ATOM 1190 C CA . VAL A 1 158 ? 18.275 10.518 14.461 1.00 21.35 160 VAL A CA 1
ATOM 1191 C C . VAL A 1 158 ? 19.336 9.539 14.986 1.00 21.42 160 VAL A C 1
ATOM 1192 O O . VAL A 1 158 ? 18.958 8.430 15.430 1.00 18.60 160 VAL A O 1
ATOM 1196 N N . GLU A 1 159 ? 20.616 9.914 14.964 1.00 21.82 161 GLU A N 1
ATOM 1197 C CA . GLU A 1 159 ? 21.687 8.986 15.427 1.00 22.02 161 GLU A CA 1
ATOM 1198 C C . GLU A 1 159 ? 21.400 8.635 16.893 1.00 20.55 161 GLU A C 1
ATOM 1199 O O . GLU A 1 159 ? 21.521 7.448 17.280 1.00 19.80 161 GLU A O 1
ATOM 1201 N N . LYS A 1 160 ? 20.979 9.600 17.696 1.00 21.43 162 LYS A N 1
ATOM 1202 C CA . LYS A 1 160 ? 20.601 9.355 19.118 1.00 22.75 162 LYS A CA 1
ATOM 1203 C C . LYS A 1 160 ? 19.391 8.421 19.212 1.00 20.83 162 LYS A C 1
ATOM 1204 O O . LYS A 1 160 ? 19.425 7.493 20.056 1.00 20.28 162 LYS A O 1
ATOM 1210 N N . ILE A 1 161 ? 18.354 8.639 18.406 1.00 20.89 163 ILE A N 1
ATOM 1211 C CA . ILE A 1 161 ? 17.104 7.812 18.458 1.00 21.78 163 ILE A CA 1
ATOM 1212 C C . ILE A 1 161 ? 17.427 6.357 18.093 1.00 22.81 163 ILE A C 1
ATOM 1213 O O . ILE A 1 161 ? 16.869 5.425 18.743 1.00 19.21 163 ILE A O 1
ATOM 1218 N N . VAL A 1 162 ? 18.257 6.170 17.068 1.00 21.84 164 VAL A N 1
ATOM 1219 C CA . VAL A 1 162 ? 18.655 4.833 16.547 1.00 22.16 164 VAL A CA 1
ATOM 1220 C C . VAL A 1 162 ? 19.440 4.077 17.631 1.00 20.18 164 VAL A C 1
ATOM 1221 O O . VAL A 1 162 ? 19.169 2.889 17.810 1.00 17.15 164 VAL A O 1
ATOM 1225 N N . ARG A 1 163 ? 20.407 4.738 18.266 1.00 19.02 165 ARG A N 1
ATOM 1226 C CA . ARG A 1 163 ? 21.204 4.223 19.407 1.00 20.56 165 ARG A CA 1
ATOM 1227 C C . ARG A 1 163 ? 20.240 3.821 20.535 1.00 21.55 165 ARG A C 1
ATOM 1228 O O . ARG A 1 163 ? 20.431 2.709 21.110 1.00 20.37 165 ARG A O 1
ATOM 1230 N N . GLN A 1 164 ? 19.199 4.624 20.827 1.00 20.45 166 GLN A N 1
ATOM 1231 C CA . GLN A 1 164 ? 18.201 4.300 21.884 1.00 22.51 166 GLN A CA 1
ATOM 1232 C C . GLN A 1 164 ? 17.368 3.095 21.458 1.00 23.18 166 GLN A C 1
ATOM 1233 O O . GLN A 1 164 ? 17.064 2.251 22.326 1.00 20.91 166 GLN A O 1
ATOM 1239 N N . ARG A 1 165 ? 17.042 2.977 20.169 1.00 20.48 167 ARG A N 1
ATOM 1240 C CA . ARG A 1 165 ? 16.235 1.830 19.696 1.00 23.40 167 ARG A CA 1
ATOM 1241 C C . ARG A 1 165 ? 17.084 0.549 19.809 1.00 21.51 167 ARG A C 1
ATOM 1242 O O . ARG A 1 165 ? 16.506 -0.469 20.183 1.00 24.07 167 ARG A O 1
ATOM 1250 N N . GLU A 1 166 ? 18.393 0.609 19.570 1.00 20.52 168 GLU A N 1
ATOM 1251 C CA . GLU A 1 166 ? 19.301 -0.563 19.750 1.00 23.64 168 GLU A CA 1
ATOM 1252 C C . GLU A 1 166 ? 19.371 -0.956 21.229 1.00 22.77 168 GLU A C 1
ATOM 1253 O O . GLU A 1 166 ? 19.179 -2.150 21.541 1.00 23.21 168 GLU A O 1
ATOM 1259 N N . ARG A 1 167 ? 19.587 0.016 22.106 1.00 22.28 169 ARG A N 1
ATOM 1260 C CA . ARG A 1 167 ? 19.642 -0.191 23.578 1.00 22.35 169 ARG A CA 1
ATOM 1261 C C . ARG A 1 167 ? 18.327 -0.824 24.074 1.00 22.25 169 ARG A C 1
ATOM 1262 O O . ARG A 1 167 ? 18.386 -1.762 24.925 1.00 21.89 169 ARG A O 1
ATOM 1264 N N . GLU A 1 168 ? 17.184 -0.425 23.525 1.00 25.48 170 GLU A N 1
ATOM 1265 C CA . GLU A 1 168 ? 15.854 -0.990 23.877 1.00 28.88 170 GLU A CA 1
ATOM 1266 C C . GLU A 1 168 ? 15.789 -2.473 23.503 1.00 28.77 170 GLU A C 1
ATOM 1267 O O . GLU A 1 168 ? 15.073 -3.199 24.194 1.00 29.39 170 GLU A O 1
ATOM 1273 N N . LYS A 1 169 ? 16.530 -2.926 22.487 1.00 25.44 171 LYS A N 1
ATOM 1274 C CA . LYS A 1 169 ? 16.549 -4.361 22.121 1.00 26.70 171 LYS A CA 1
ATOM 1275 C C . LYS A 1 169 ? 17.395 -5.177 23.115 1.00 24.64 171 LYS A C 1
ATOM 1276 O O . LYS A 1 169 ? 17.130 -6.368 23.228 1.00 25.09 171 LYS A O 1
ATOM 1282 N N . VAL A 1 170 ? 18.377 -4.561 23.776 1.00 25.23 172 VAL A N 1
ATOM 1283 C CA . VAL A 1 170 ? 19.321 -5.239 24.719 1.00 27.78 172 VAL A CA 1
ATOM 1284 C C . VAL A 1 170 ? 18.642 -5.402 26.085 1.00 27.09 172 VAL A C 1
ATOM 1285 O O . VAL A 1 170 ? 18.818 -6.478 26.717 1.00 25.70 172 VAL A O 1
ATOM 1289 N N . ALA A 1 171 ? 17.912 -4.370 26.527 1.00 28.82 173 ALA A N 1
ATOM 1290 C CA . ALA A 1 171 ? 17.163 -4.300 27.807 1.00 29.73 173 ALA A CA 1
ATOM 1291 C C . ALA A 1 171 ? 16.110 -5.416 27.870 1.00 33.85 173 ALA A C 1
ATOM 1292 O O . ALA A 1 171 ? 15.372 -5.689 26.918 1.00 33.78 173 ALA A O 1
ATOM 1294 N N . LEU B 1 1 ? -2.765 11.594 41.333 1.00 52.88 3 LEU B N 1
ATOM 1295 C CA . LEU B 1 1 ? -1.454 12.229 41.008 1.00 47.01 3 LEU B CA 1
ATOM 1296 C C . LEU B 1 1 ? -0.539 11.191 40.348 1.00 43.17 3 LEU B C 1
ATOM 1297 O O . LEU B 1 1 ? -0.413 10.074 40.884 1.00 39.59 3 LEU B O 1
ATOM 1302 N N . LEU B 1 2 ? 0.095 11.558 39.234 1.00 37.14 4 LEU B N 1
ATOM 1303 C CA . LEU B 1 2 ? 1.089 10.711 38.534 1.00 35.56 4 LEU B CA 1
ATOM 1304 C C . LEU B 1 2 ? 2.366 10.676 39.360 1.00 32.53 4 LEU B C 1
ATOM 1305 O O . LEU B 1 2 ? 2.731 11.664 39.989 1.00 30.14 4 LEU B O 1
ATOM 1310 N N . PRO B 1 3 ? 3.088 9.536 39.388 1.00 30.32 5 PRO B N 1
ATOM 1311 C CA . PRO B 1 3 ? 4.369 9.476 40.092 1.00 29.97 5 PRO B CA 1
ATOM 1312 C C . PRO B 1 3 ? 5.406 10.194 39.218 1.00 27.37 5 PRO B C 1
ATOM 1313 O O . PRO B 1 3 ? 5.294 10.071 37.995 1.00 27.30 5 PRO B O 1
ATOM 1317 N N . ILE B 1 4 ? 6.341 10.945 39.813 1.00 25.50 6 ILE B N 1
ATOM 1318 C CA . ILE B 1 4 ? 7.421 11.649 39.057 1.00 24.29 6 ILE B CA 1
ATOM 1319 C C . ILE B 1 4 ? 8.686 10.802 39.146 1.00 24.48 6 ILE B C 1
ATOM 1320 O O . ILE B 1 4 ? 9.052 10.453 40.282 1.00 24.57 6 ILE B O 1
ATOM 1325 N N . LEU B 1 5 ? 9.295 10.459 38.013 1.00 22.60 7 LEU B N 1
ATOM 1326 C CA . LEU B 1 5 ? 10.614 9.765 37.961 1.00 21.70 7 LEU B CA 1
ATOM 1327 C C . LEU B 1 5 ? 11.677 10.649 38.624 1.00 20.25 7 LEU B C 1
ATOM 1328 O O . LEU B 1 5 ? 11.638 11.866 38.437 1.00 17.95 7 LEU B O 1
ATOM 1333 N N . SER B 1 6 ? 12.605 10.032 39.346 1.00 20.18 8 SER B N 1
ATOM 1334 C CA . SER B 1 6 ? 13.733 10.691 40.047 1.00 22.37 8 SER B CA 1
ATOM 1335 C C . SER B 1 6 ? 15.067 10.243 39.460 1.00 21.86 8 SER B C 1
ATOM 1336 O O . SER B 1 6 ? 15.244 9.031 39.247 1.00 20.61 8 SER B O 1
ATOM 1339 N N . PHE B 1 7 ? 15.954 11.209 39.230 1.00 19.67 9 PHE B N 1
ATOM 1340 C CA . PHE B 1 7 ? 17.381 11.000 38.907 1.00 21.25 9 PHE B CA 1
ATOM 1341 C C . PHE B 1 7 ? 17.917 10.020 39.953 1.00 22.34 9 PHE B C 1
ATOM 1342 O O . PHE B 1 7 ? 17.598 10.192 41.123 1.00 24.35 9 PHE B O 1
ATOM 1350 N N . PRO B 1 8 ? 18.706 8.971 39.624 1.00 25.39 10 PRO B N 1
ATOM 1351 C CA . PRO B 1 8 ? 19.203 8.701 38.271 1.00 26.21 10 PRO B CA 1
ATOM 1352 C C . PRO B 1 8 ? 18.431 7.679 37.421 1.00 26.52 10 PRO B C 1
ATOM 1353 O O . PRO B 1 8 ? 19.039 6.949 36.641 1.00 27.82 10 PRO B O 1
ATOM 1357 N N . ASP B 1 9 ? 17.104 7.677 37.508 1.00 27.41 11 ASP B N 1
ATOM 1358 C CA . ASP B 1 9 ? 16.254 6.722 36.753 1.00 25.58 11 ASP B CA 1
ATOM 1359 C C . ASP B 1 9 ? 16.597 6.801 35.266 1.00 27.98 11 ASP B C 1
ATOM 1360 O O . ASP B 1 9 ? 16.472 7.848 34.625 1.00 25.42 11 ASP B O 1
ATOM 1365 N N . PRO B 1 10 ? 17.011 5.683 34.631 1.00 26.76 12 PRO B N 1
ATOM 1366 C CA . PRO B 1 10 ? 17.421 5.740 33.223 1.00 27.44 12 PRO B CA 1
ATOM 1367 C C . PRO B 1 10 ? 16.270 6.081 32.247 1.00 26.61 12 PRO B C 1
ATOM 1368 O O . PRO B 1 10 ? 16.527 6.484 31.131 1.00 25.27 12 PRO B O 1
ATOM 1372 N N . ARG B 1 11 ? 15.021 5.978 32.675 1.00 24.77 13 ARG B N 1
ATOM 1373 C CA . ARG B 1 11 ? 13.882 6.331 31.789 1.00 25.71 13 ARG B CA 1
ATOM 1374 C C . ARG B 1 11 ? 13.814 7.855 31.576 1.00 23.50 13 ARG B C 1
ATOM 1375 O O . ARG B 1 11 ? 13.150 8.268 30.617 1.00 22.01 13 ARG B O 1
ATOM 1383 N N . LEU B 1 12 ? 14.504 8.667 32.385 1.00 23.44 14 LEU B N 1
ATOM 1384 C CA . LEU B 1 12 ? 14.549 10.139 32.172 1.00 23.02 14 LEU B CA 1
ATOM 1385 C C . LEU B 1 12 ? 15.458 10.467 30.986 1.00 24.39 14 LEU B C 1
ATOM 1386 O O . LEU B 1 12 ? 15.474 11.645 30.589 1.00 21.40 14 LEU B O 1
ATOM 1391 N N . ARG B 1 13 ? 16.228 9.496 30.467 1.00 23.72 15 ARG B N 1
ATOM 1392 C CA . ARG B 1 13 ? 17.117 9.717 29.301 1.00 24.57 15 ARG B CA 1
ATOM 1393 C C . ARG B 1 13 ? 16.389 9.390 27.999 1.00 23.06 15 ARG B C 1
ATOM 1394 O O . ARG B 1 13 ? 17.028 9.523 26.978 1.00 26.53 15 ARG B O 1
ATOM 1402 N N . THR B 1 14 ? 15.129 8.945 28.030 1.00 21.95 16 THR B N 1
ATOM 1403 C CA . THR B 1 14 ? 14.365 8.572 26.810 1.00 22.93 16 THR B CA 1
ATOM 1404 C C . THR B 1 14 ? 14.098 9.838 25.989 1.00 24.33 16 THR B C 1
ATOM 1405 O O . THR B 1 14 ? 13.675 10.839 26.599 1.00 25.33 16 THR B O 1
ATOM 1409 N N . ILE B 1 15 ? 14.263 9.769 24.670 1.00 23.35 17 ILE B N 1
ATOM 1410 C CA . ILE B 1 15 ? 13.949 10.880 23.729 1.00 24.28 17 ILE B CA 1
ATOM 1411 C C . ILE B 1 15 ? 12.478 10.727 23.383 1.00 26.32 17 ILE B C 1
ATOM 1412 O O . ILE B 1 15 ? 12.097 9.655 22.899 1.00 27.32 17 ILE B O 1
ATOM 1417 N N . ALA B 1 16 ? 11.682 11.759 23.643 1.00 23.74 18 ALA B N 1
ATOM 1418 C CA . ALA B 1 16 ? 10.207 11.731 23.495 1.00 22.78 18 ALA B CA 1
ATOM 1419 C C . ALA B 1 16 ? 9.828 11.723 22.005 1.00 22.77 18 ALA B C 1
ATOM 1420 O O . ALA B 1 16 ? 10.489 12.398 21.195 1.00 22.04 18 ALA B O 1
ATOM 1422 N N . LYS B 1 17 ? 8.752 11.016 21.683 1.00 24.29 19 LYS B N 1
ATOM 1423 C CA . LYS B 1 17 ? 8.123 10.979 20.335 1.00 24.42 19 LYS B CA 1
ATOM 1424 C C . LYS B 1 17 ? 7.167 12.164 20.166 1.00 25.67 19 LYS B C 1
ATOM 1425 O O . LYS B 1 17 ? 6.466 12.523 21.109 1.00 22.97 19 LYS B O 1
ATOM 1427 N N . PRO B 1 18 ? 7.082 12.789 18.966 1.00 28.17 20 PRO B N 1
ATOM 1428 C CA . PRO B 1 18 ? 6.059 13.798 18.699 1.00 30.29 20 PRO B CA 1
ATOM 1429 C C . PRO B 1 18 ? 4.659 13.232 18.950 1.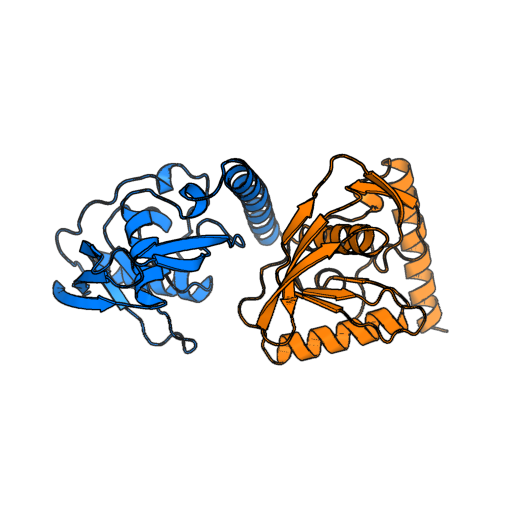00 29.17 20 PRO B C 1
ATOM 1430 O O . PRO B 1 18 ? 4.464 12.038 18.845 1.00 29.11 20 PRO B O 1
ATOM 1434 N N . VAL B 1 19 ? 3.738 14.097 19.345 1.00 27.52 21 VAL B N 1
ATOM 1435 C CA . VAL B 1 19 ? 2.288 13.776 19.461 1.00 29.25 21 VAL B CA 1
ATOM 1436 C C . VAL B 1 19 ? 1.664 13.889 18.064 1.00 30.62 21 VAL B C 1
ATOM 1437 O O . VAL B 1 19 ? 1.851 14.933 17.380 1.00 28.26 21 VAL B O 1
ATOM 1441 N N . GLU B 1 20 ? 0.985 12.829 17.625 1.00 38.28 22 GLU B N 1
ATOM 1442 C CA . GLU B 1 20 ? 0.508 12.707 16.220 1.00 41.50 22 GLU B CA 1
ATOM 1443 C C . GLU B 1 20 ? -0.888 13.332 16.124 1.00 39.30 22 GLU B C 1
ATOM 1444 O O . GLU B 1 20 ? -1.150 14.023 15.132 1.00 43.71 22 GLU B O 1
ATOM 1450 N N . GLU B 1 21 ? -1.746 13.118 17.116 1.00 42.21 23 GLU B N 1
ATOM 1451 C CA . GLU B 1 21 ? -3.045 13.831 17.224 1.00 45.11 23 GLU B CA 1
ATOM 1452 C C . GLU B 1 21 ? -3.284 14.211 18.686 1.00 41.07 23 GLU B C 1
ATOM 1453 O O . GLU B 1 21 ? -3.059 13.384 19.586 1.00 38.76 23 GLU B O 1
ATOM 1459 N N . VAL B 1 22 ? -3.763 15.426 18.899 1.00 35.94 24 VAL B N 1
ATOM 1460 C CA . VAL B 1 22 ? -4.178 15.922 20.238 1.00 38.26 24 VAL B CA 1
ATOM 1461 C C . VAL B 1 22 ? -5.536 15.297 20.568 1.00 40.27 24 VAL B C 1
ATOM 1462 O O . VAL B 1 22 ? -6.576 15.955 20.338 1.00 39.01 24 VAL B O 1
ATOM 1466 N N . THR B 1 23 ? -5.503 14.065 21.083 1.00 40.36 25 THR B N 1
ATOM 1467 C CA . THR B 1 23 ? -6.686 13.217 21.385 1.00 42.14 25 THR B CA 1
ATOM 1468 C C . THR B 1 23 ? -7.202 13.552 22.785 1.00 44.39 25 THR B C 1
ATOM 1469 O O . THR B 1 23 ? -6.569 14.358 23.485 1.00 40.57 25 THR B O 1
ATOM 1473 N N . ASP B 1 24 ? -8.307 12.949 23.198 1.00 42.45 26 ASP B N 1
ATOM 1474 C CA . ASP B 1 24 ? -8.885 13.243 24.529 1.00 44.29 26 ASP B CA 1
ATOM 1475 C C . ASP B 1 24 ? -7.999 12.618 25.618 1.00 44.28 26 ASP B C 1
ATOM 1476 O O . ASP B 1 24 ? -8.012 13.143 26.758 1.00 41.55 26 ASP B O 1
ATOM 1481 N N . GLU B 1 25 ? -7.255 11.558 25.274 1.00 44.58 27 GLU B N 1
ATOM 1482 C CA . GLU B 1 25 ? -6.308 10.859 26.192 1.00 46.80 27 GLU B CA 1
ATOM 1483 C C . GLU B 1 25 ? -5.114 11.782 26.501 1.00 38.94 27 GLU B C 1
ATOM 1484 O O . GLU B 1 25 ? -4.754 11.881 27.683 1.00 38.98 27 GLU B O 1
ATOM 1490 N N . ILE B 1 26 ? -4.555 12.494 25.519 1.00 39.82 28 ILE B N 1
ATOM 1491 C CA . ILE B 1 26 ? -3.440 13.440 25.832 1.00 38.87 28 ILE B CA 1
ATOM 1492 C C . ILE B 1 26 ? -4.027 14.655 26.570 1.00 35.32 28 ILE B C 1
ATOM 1493 O O . ILE B 1 26 ? -3.294 15.269 27.347 1.00 31.90 28 ILE B O 1
ATOM 1498 N N . ARG B 1 27 ? -5.312 14.982 26.380 1.00 33.00 29 ARG B N 1
ATOM 1499 C CA . ARG B 1 27 ? -5.978 16.080 27.142 1.00 36.72 29 ARG B CA 1
ATOM 1500 C C . ARG B 1 27 ? -6.113 15.677 28.622 1.00 32.92 29 ARG B C 1
ATOM 1501 O O . ARG B 1 27 ? -5.848 16.534 29.489 1.00 29.74 29 ARG B O 1
ATOM 1509 N N . GLN B 1 28 ? -6.481 14.419 28.899 1.00 31.54 30 GLN B N 1
ATOM 1510 C CA . GLN B 1 28 ? -6.553 13.856 30.270 1.00 33.32 30 GLN 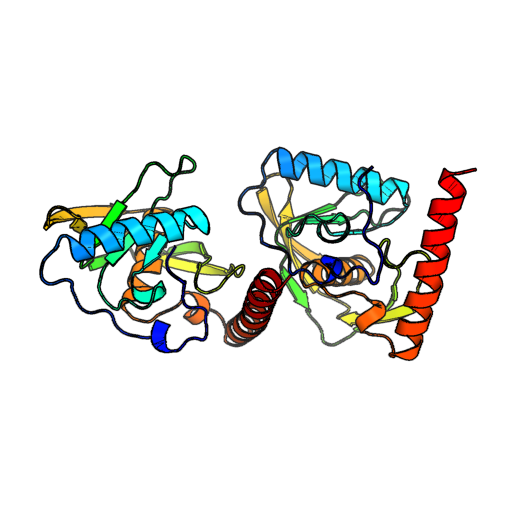B CA 1
ATOM 1511 C C . GLN B 1 28 ? -5.146 13.890 30.901 1.00 27.63 30 GLN B C 1
ATOM 1512 O O . GLN B 1 28 ? -5.049 14.330 32.064 1.00 27.28 30 GLN B O 1
ATOM 1514 N N . LEU B 1 29 ? -4.120 13.476 30.147 1.00 25.23 31 LEU B N 1
ATOM 1515 C CA . LEU B 1 29 ? -2.716 13.353 30.633 1.00 26.53 31 LEU B CA 1
ATOM 1516 C C . LEU B 1 29 ? -2.242 14.758 30.999 1.00 23.73 31 LEU B C 1
ATOM 1517 O O . LEU B 1 29 ? -1.779 14.950 32.146 1.00 23.23 31 LEU B O 1
ATOM 1522 N N . ALA B 1 30 ? -2.482 15.726 30.103 1.00 22.38 32 ALA B N 1
ATOM 1523 C CA . ALA B 1 30 ? -2.172 17.144 30.380 1.00 22.52 32 ALA B CA 1
ATOM 1524 C C . ALA B 1 30 ? -2.832 17.534 31.704 1.00 22.85 32 ALA B C 1
ATOM 1525 O O . ALA B 1 30 ? -2.176 18.161 32.542 1.00 20.32 32 ALA B O 1
ATOM 1527 N N . ALA B 1 31 ? -4.097 17.173 31.921 1.00 23.97 33 ALA B N 1
ATOM 1528 C CA . ALA B 1 31 ? -4.823 17.576 33.154 1.00 24.96 33 ALA B CA 1
ATOM 1529 C C . ALA B 1 31 ? -4.189 16.873 34.374 1.00 24.47 33 ALA B C 1
ATOM 1530 O O . ALA B 1 31 ? -4.011 17.505 35.393 1.00 23.04 33 ALA B O 1
ATOM 1532 N N . ASP B 1 32 ? -3.786 15.616 34.222 1.00 24.08 34 ASP B N 1
ATOM 1533 C CA . ASP B 1 32 ? -3.164 14.809 35.308 1.00 26.30 34 ASP B CA 1
ATOM 1534 C C . ASP B 1 32 ? -1.775 15.414 35.604 1.00 25.64 34 ASP B C 1
ATOM 1535 O O . ASP B 1 32 ? -1.351 15.480 36.805 1.00 23.88 34 ASP B O 1
ATOM 1540 N N . MET B 1 33 ? -1.097 15.879 34.550 1.00 24.20 35 MET B N 1
ATOM 1541 C CA . MET B 1 33 ? 0.246 16.503 34.699 1.00 22.97 35 MET B CA 1
ATOM 1542 C C . MET B 1 33 ? 0.120 17.825 35.456 1.00 20.48 35 MET B C 1
ATOM 1543 O O . MET B 1 33 ? 0.913 18.079 36.383 1.00 20.28 35 MET B O 1
ATOM 1548 N N . PHE B 1 34 ? -0.854 18.678 35.125 1.00 23.60 36 PHE B N 1
ATOM 1549 C CA . PHE B 1 34 ? -1.041 19.934 35.884 1.00 23.03 36 PHE B CA 1
ATOM 1550 C C . PHE B 1 34 ? -1.261 19.612 37.378 1.00 22.13 36 PHE B C 1
ATOM 1551 O O . PHE B 1 34 ? -0.661 20.263 38.217 1.00 20.33 36 PHE B O 1
ATOM 1559 N N . GLU B 1 35 ? -2.166 18.702 37.711 1.00 25.40 37 GLU B N 1
ATOM 1560 C CA . GLU B 1 35 ? -2.464 18.368 39.140 1.00 29.40 37 GLU B CA 1
ATOM 1561 C C . GLU B 1 35 ? -1.172 17.960 39.857 1.00 26.88 37 GLU B C 1
ATOM 1562 O O . GLU B 1 35 ? -0.909 18.519 40.937 1.00 23.75 37 GLU B O 1
ATOM 1568 N N . THR B 1 36 ? -0.396 17.055 39.236 1.00 25.92 38 THR B N 1
ATOM 1569 C CA . THR B 1 36 ? 0.882 16.504 39.752 1.00 26.01 38 THR B CA 1
ATOM 1570 C C . THR B 1 36 ? 1.846 17.664 39.993 1.00 24.44 38 THR B C 1
ATOM 1571 O O . THR B 1 36 ? 2.467 17.730 41.078 1.00 26.39 38 THR B O 1
ATOM 1575 N N . MET B 1 37 ? 1.931 18.589 39.035 1.00 23.40 39 MET B N 1
ATOM 1576 C CA . MET B 1 37 ? 2.901 19.713 39.076 1.00 22.85 39 MET B CA 1
ATOM 1577 C C . MET B 1 37 ? 2.477 20.706 40.165 1.00 23.10 39 MET B C 1
ATOM 1578 O O . MET B 1 37 ? 3.323 21.157 40.945 1.00 22.77 39 MET B O 1
ATOM 1583 N N . TYR B 1 38 ? 1.201 21.076 40.178 1.00 24.53 40 TYR B N 1
ATOM 1584 C CA . TYR B 1 38 ? 0.593 22.001 41.177 1.00 25.16 40 TYR B CA 1
ATOM 1585 C C . TYR B 1 38 ? 0.760 21.440 42.607 1.00 25.29 40 TYR B C 1
ATOM 1586 O O . TYR B 1 38 ? 1.080 22.218 43.516 1.00 26.51 40 TYR B O 1
ATOM 1595 N N . ALA B 1 39 ? 0.589 20.131 42.788 1.00 27.19 41 ALA B N 1
ATOM 1596 C CA . ALA B 1 39 ? 0.656 19.438 44.099 1.00 28.51 41 ALA B CA 1
ATOM 1597 C C . ALA B 1 39 ? 2.099 19.410 44.618 1.00 31.94 41 ALA B C 1
ATOM 1598 O O . ALA B 1 39 ? 2.282 19.441 45.848 1.00 31.09 41 ALA B O 1
ATOM 1600 N N . ALA B 1 40 ? 3.092 19.395 43.727 1.00 29.64 42 ALA B N 1
ATOM 1601 C CA . ALA B 1 40 ? 4.506 19.114 44.061 1.00 29.18 42 ALA B CA 1
ATOM 1602 C C . ALA B 1 40 ? 5.029 20.054 45.150 1.00 33.23 42 ALA B C 1
ATOM 1603 O O . ALA B 1 40 ? 5.504 19.555 46.169 1.00 37.39 42 ALA B O 1
ATOM 1605 N N . PRO B 1 41 ? 4.979 21.405 45.049 1.00 34.38 43 PRO B N 1
ATOM 1606 C CA . PRO B 1 41 ? 4.567 22.143 43.853 1.00 33.42 43 PRO B CA 1
ATOM 1607 C C . PRO B 1 41 ? 5.737 22.444 42.901 1.00 30.99 43 PRO B C 1
ATOM 1608 O O . PRO B 1 41 ? 6.827 22.586 43.379 1.00 23.50 43 PRO B O 1
ATOM 1612 N N . GLY B 1 42 ? 5.467 22.594 41.594 1.00 28.10 44 GLY B N 1
ATOM 1613 C CA . GLY B 1 42 ? 6.471 23.016 40.597 1.00 24.29 44 GLY B CA 1
ATOM 1614 C C . GLY B 1 42 ? 5.857 23.944 39.566 1.00 23.40 44 GLY B C 1
ATOM 1615 O O . GLY B 1 42 ? 4.633 24.090 39.558 1.00 20.65 44 GLY B O 1
ATOM 1616 N N . ILE B 1 43 ? 6.670 24.524 38.689 1.00 20.47 45 ILE B N 1
ATOM 1617 C CA . ILE B 1 43 ? 6.194 25.485 37.653 1.00 19.17 45 ILE B CA 1
ATOM 1618 C C . ILE B 1 43 ? 6.306 24.875 36.254 1.00 19.01 45 ILE B C 1
ATOM 1619 O O . ILE B 1 43 ? 5.853 25.544 35.310 1.00 18.71 45 ILE B O 1
ATOM 1624 N N . GLY B 1 44 ? 6.894 23.685 36.119 1.00 17.57 46 GLY B N 1
ATOM 1625 C CA . GLY B 1 44 ? 7.015 22.971 34.839 1.00 18.80 46 GLY B CA 1
ATOM 1626 C C . GLY B 1 44 ? 7.052 21.465 35.022 1.00 17.30 46 GLY B C 1
ATOM 1627 O O . GLY B 1 44 ? 7.509 20.986 36.088 1.00 17.85 46 GLY B O 1
ATOM 1628 N N . LEU B 1 45 ? 6.560 20.738 34.032 1.00 15.15 47 LEU B N 1
ATOM 1629 C CA . LEU B 1 45 ? 6.646 19.274 34.003 1.00 16.69 47 LEU B CA 1
ATOM 1630 C C . LEU B 1 45 ? 6.559 18.812 32.552 1.00 16.15 47 LEU B C 1
ATOM 1631 O O . LEU B 1 45 ? 5.611 19.176 31.860 1.00 16.51 47 LEU B O 1
ATOM 1636 N N . ALA B 1 46 ? 7.508 17.973 32.166 1.00 15.28 48 ALA B N 1
ATOM 1637 C CA . ALA B 1 46 ? 7.567 17.281 30.872 1.00 15.02 48 ALA B CA 1
ATOM 1638 C C . ALA B 1 46 ? 6.964 15.882 31.043 1.00 14.46 48 ALA B C 1
ATOM 1639 O O . ALA B 1 46 ? 7.093 15.265 32.151 1.00 13.63 48 ALA B O 1
ATOM 1641 N N . ALA B 1 47 ? 6.274 15.400 30.019 1.00 15.84 49 ALA B N 1
ATOM 1642 C CA . ALA B 1 47 ? 5.603 14.085 30.089 1.00 16.61 49 ALA B CA 1
ATOM 1643 C C . ALA B 1 47 ? 6.644 12.977 30.384 1.00 18.54 49 ALA B C 1
ATOM 1644 O O . ALA B 1 47 ? 6.304 11.954 31.048 1.00 19.49 49 ALA B O 1
ATOM 1646 N N . SER B 1 48 ? 7.876 13.159 29.899 1.00 21.43 50 SER B N 1
ATOM 1647 C CA . SER B 1 48 ? 9.066 12.314 30.181 1.00 22.36 50 SER B CA 1
ATOM 1648 C C . SER B 1 48 ? 9.159 12.028 31.686 1.00 23.33 50 SER B C 1
ATOM 1649 O O . SER B 1 48 ? 9.490 10.882 32.075 1.00 24.74 50 SER B O 1
ATOM 1652 N N . GLN B 1 49 ? 8.862 13.042 32.507 1.00 19.84 51 GLN B N 1
ATOM 1653 C CA . GLN B 1 49 ? 9.039 12.992 33.976 1.00 20.14 51 GLN B CA 1
ATOM 1654 C C . GLN B 1 49 ? 8.013 12.098 34.658 1.00 18.89 51 GLN B C 1
ATOM 1655 O O . GLN B 1 49 ? 8.264 11.757 35.821 1.00 19.63 51 GLN B O 1
ATOM 1661 N N . VAL B 1 50 ? 6.900 11.806 33.996 1.00 20.01 52 VAL B N 1
ATOM 1662 C CA . VAL B 1 50 ? 5.841 10.897 34.513 1.00 21.41 52 VAL B CA 1
ATOM 1663 C C . VAL B 1 50 ? 5.843 9.623 33.671 1.00 23.07 52 VAL B C 1
ATOM 1664 O O . VAL B 1 50 ? 4.812 8.933 33.666 1.00 23.02 52 VAL B O 1
ATOM 1668 N N . ASP B 1 51 ? 6.954 9.337 32.978 1.00 22.68 53 ASP B N 1
ATOM 1669 C CA . ASP B 1 51 ? 7.162 8.079 32.215 1.00 28.28 53 ASP B CA 1
ATOM 1670 C C . ASP B 1 51 ? 6.170 7.990 31.052 1.00 28.16 53 ASP B C 1
ATOM 1671 O O . ASP B 1 51 ? 5.632 6.874 30.780 1.00 28.56 53 ASP B O 1
ATOM 1676 N N . ARG B 1 52 ? 5.919 9.114 30.384 1.00 24.40 54 ARG B N 1
ATOM 1677 C CA . ARG B 1 52 ? 5.102 9.183 29.150 1.00 26.70 54 ARG B CA 1
ATOM 1678 C C . ARG B 1 52 ? 5.958 9.925 28.129 1.00 26.01 54 ARG B C 1
ATOM 1679 O O . ARG B 1 52 ? 6.029 11.179 28.218 1.00 23.58 54 ARG B O 1
ATOM 1687 N N . HIS B 1 53 ? 6.630 9.183 27.252 1.00 23.81 55 HIS B N 1
ATOM 1688 C CA . HIS B 1 53 ? 7.745 9.682 26.409 1.00 23.80 55 HIS B CA 1
ATOM 1689 C C . HIS B 1 53 ? 7.202 10.323 25.123 1.00 23.72 55 HIS B C 1
ATOM 1690 O O . HIS B 1 53 ? 7.611 9.910 24.012 1.00 22.05 55 HIS B O 1
ATOM 1697 N N . ILE B 1 54 ? 6.364 11.349 25.300 1.00 22.29 56 ILE B N 1
ATOM 1698 C CA . ILE B 1 54 ? 5.796 12.174 24.196 1.00 23.34 56 ILE B CA 1
ATOM 1699 C C . ILE B 1 54 ? 6.081 13.658 24.458 1.00 22.17 56 ILE B C 1
ATOM 1700 O O . ILE B 1 54 ? 6.330 14.050 25.625 1.00 19.18 56 ILE B O 1
ATOM 1705 N N . GLN B 1 55 ? 6.054 14.438 23.379 1.00 21.86 57 GLN B N 1
ATOM 1706 C CA . GLN B 1 55 ? 6.439 15.865 23.357 1.00 20.80 57 GLN B CA 1
ATOM 1707 C C . GLN B 1 55 ? 5.257 16.689 23.888 1.00 19.43 57 GLN B C 1
ATOM 1708 O O . GLN B 1 55 ? 4.529 17.374 23.084 1.00 20.56 57 GLN B O 1
ATOM 1714 N N . LEU B 1 56 ? 5.090 16.625 25.210 1.00 18.66 58 LEU B N 1
ATOM 1715 C CA . LEU B 1 56 ? 4.048 17.353 25.980 1.00 18.28 58 LEU B CA 1
ATOM 1716 C C . LEU B 1 56 ? 4.698 17.971 27.224 1.00 17.53 58 LEU B C 1
ATOM 1717 O O . LEU B 1 56 ? 5.219 17.198 28.105 1.00 15.68 58 LEU B O 1
ATOM 1722 N N . ILE B 1 57 ? 4.560 19.290 27.344 1.00 15.27 59 ILE B N 1
ATOM 1723 C CA . ILE B 1 57 ? 5.019 20.090 28.512 1.00 15.76 59 ILE B CA 1
ATOM 1724 C C . ILE B 1 57 ? 3.834 20.877 29.088 1.00 13.88 59 ILE B C 1
ATOM 1725 O O . ILE B 1 57 ? 3.107 21.486 28.305 1.00 14.67 59 ILE B O 1
ATOM 1730 N N . VAL B 1 58 ? 3.650 20.828 30.403 1.00 13.90 60 VAL B N 1
ATOM 1731 C CA . VAL B 1 58 ? 2.735 21.745 31.149 1.00 15.87 60 VAL B CA 1
ATOM 1732 C C . VAL B 1 58 ? 3.586 22.698 31.979 1.00 15.93 60 VAL B C 1
ATOM 1733 O O . VAL B 1 58 ? 4.743 22.378 32.379 1.00 14.63 60 VAL B O 1
ATOM 1737 N N . MET B 1 59 ? 3.028 23.869 32.214 1.00 18.67 61 MET B N 1
ATOM 1738 C CA . MET B 1 59 ? 3.785 24.994 32.791 1.00 18.80 61 MET B CA 1
ATOM 1739 C C . MET B 1 59 ? 2.797 25.998 33.369 1.00 19.36 61 MET B C 1
ATOM 1740 O O . MET B 1 59 ? 1.757 26.214 32.756 1.00 20.65 61 MET B O 1
ATOM 1745 N N . ASP B 1 60 ? 3.138 26.583 34.505 1.00 19.23 62 ASP B N 1
ATOM 1746 C CA . ASP B 1 60 ? 2.394 27.708 35.111 1.00 20.99 62 ASP B CA 1
ATOM 1747 C C . ASP B 1 60 ? 3.437 28.484 35.904 1.00 21.20 62 ASP B C 1
ATOM 1748 O O . ASP B 1 60 ? 3.911 27.946 36.929 1.00 23.34 62 ASP B O 1
ATOM 1753 N N . LEU B 1 61 ? 3.855 29.638 35.397 1.00 23.25 63 LEU B N 1
ATOM 1754 C CA . LEU B 1 61 ? 4.900 30.462 36.044 1.00 26.01 63 LEU B CA 1
ATOM 1755 C C . LEU B 1 61 ? 4.297 31.411 37.099 1.00 27.53 63 LEU B C 1
ATOM 1756 O O . LEU B 1 61 ? 5.095 32.144 37.705 1.00 28.99 63 LEU B O 1
ATOM 1761 N N . SER B 1 62 ? 2.988 31.370 37.361 1.00 28.15 64 SER B N 1
ATOM 1762 C CA . SER B 1 62 ? 2.261 32.400 38.167 1.00 29.66 64 SER B CA 1
ATOM 1763 C C . SER B 1 62 ? 2.205 31.995 39.640 1.00 32.61 64 SER B C 1
ATOM 1764 O O . SER B 1 62 ? 1.871 30.826 39.893 1.00 31.41 64 SER B O 1
ATOM 1767 N N . GLU B 1 63 ? 2.444 32.953 40.550 1.00 38.94 65 GLU B N 1
ATOM 1768 C CA . GLU B 1 63 ? 2.213 32.855 42.023 1.00 36.11 65 GLU B CA 1
ATOM 1769 C C . GLU B 1 63 ? 0.832 32.251 42.273 1.00 38.34 65 GLU B C 1
ATOM 1770 O O . GLU B 1 63 ? 0.737 31.317 43.090 1.00 41.19 65 GLU B O 1
ATOM 1772 N N . SER B 1 64 ? -0.178 32.726 41.539 1.00 39.40 66 SER B N 1
ATOM 1773 C CA . SER B 1 64 ? -1.615 32.431 41.773 1.00 36.50 66 SER B CA 1
ATOM 1774 C C . SER B 1 64 ? -1.952 31.015 41.297 1.00 35.73 66 SER B C 1
ATOM 1775 O O . SER B 1 64 ? -3.062 30.528 41.592 1.00 32.56 66 SER B O 1
ATOM 1777 N N . LYS B 1 65 ? -1.037 30.360 40.573 1.00 34.17 67 LYS B N 1
ATOM 1778 C CA . LYS B 1 65 ? -1.264 29.007 40.011 1.00 30.4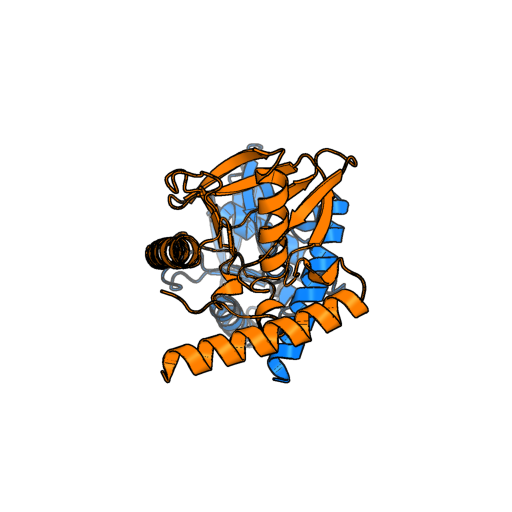1 67 LYS B CA 1
ATOM 1779 C C . LYS B 1 65 ? -2.520 29.045 39.141 1.00 30.23 67 LYS B C 1
ATOM 1780 O O . LYS B 1 65 ? -3.269 28.060 39.107 1.00 28.92 67 LYS B O 1
ATOM 1782 N N . ASP B 1 66 ? -2.714 30.126 38.377 1.00 32.84 68 ASP B N 1
ATOM 1783 C CA . ASP B 1 66 ? -3.894 30.235 37.476 1.00 33.62 68 ASP B CA 1
ATOM 1784 C C . ASP B 1 66 ? -3.497 30.789 36.102 1.00 33.27 68 ASP B C 1
ATOM 1785 O O . ASP B 1 66 ? -4.355 31.455 35.495 1.00 33.08 68 ASP B O 1
ATOM 1790 N N . GLU B 1 67 ? -2.255 30.542 35.653 1.00 29.28 69 GLU B N 1
ATOM 1791 C CA . GLU B 1 67 ? -1.740 30.914 34.303 1.00 25.97 69 GLU B CA 1
ATOM 1792 C C . GLU B 1 67 ? -1.193 29.654 33.624 1.00 23.65 69 GLU B C 1
ATOM 1793 O O . GLU B 1 67 ? -0.024 29.599 33.242 1.00 25.07 69 GLU B O 1
ATOM 1795 N N . PRO B 1 68 ? -2.027 28.604 33.457 1.00 22.08 70 PRO B N 1
ATOM 1796 C CA . PRO B 1 68 ? -1.586 27.353 32.839 1.00 22.85 70 PRO B CA 1
ATOM 1797 C C . PRO B 1 68 ? -1.261 27.517 31.335 1.00 24.17 70 PRO B C 1
ATOM 1798 O O . PRO B 1 68 ? -1.963 28.248 30.627 1.00 22.54 70 PRO B O 1
ATOM 1802 N N . MET B 1 69 ? -0.168 26.884 30.888 1.00 22.27 71 MET B N 1
ATOM 1803 C CA . MET B 1 69 ? 0.290 26.860 29.475 1.00 20.01 71 MET B CA 1
ATOM 1804 C C . MET B 1 69 ? 0.640 25.431 29.093 1.00 19.73 71 MET B C 1
ATOM 1805 O O . MET B 1 69 ? 1.218 24.729 29.950 1.00 20.31 71 MET B O 1
ATOM 1810 N N . VAL B 1 70 ? 0.287 25.025 27.873 1.00 17.91 72 VAL B N 1
ATOM 1811 C CA . VAL B 1 70 ? 0.672 23.719 27.284 1.00 19.20 72 VAL B CA 1
ATOM 1812 C C . VAL B 1 70 ? 1.470 23.941 26.012 1.00 19.02 72 VAL B C 1
ATOM 1813 O O . VAL B 1 70 ? 1.164 24.854 25.190 1.00 18.54 72 VAL B O 1
ATOM 1817 N N . PHE B 1 71 ? 2.521 23.146 25.873 1.00 17.98 73 PHE B N 1
ATOM 1818 C CA . PHE B 1 71 ? 3.362 23.107 24.656 1.00 17.76 73 PHE B CA 1
ATOM 1819 C C . PHE B 1 71 ? 3.379 21.646 24.227 1.00 19.91 73 PHE B C 1
ATOM 1820 O O . PHE B 1 71 ? 3.819 20.793 25.020 1.00 20.70 73 PHE B O 1
ATOM 1828 N N . ILE B 1 72 ? 2.804 21.366 23.064 1.00 20.63 74 ILE B N 1
ATOM 1829 C CA . ILE B 1 72 ? 2.895 20.041 22.395 1.00 20.63 74 ILE B CA 1
ATOM 1830 C C . ILE B 1 72 ? 3.782 20.181 21.157 1.00 20.42 74 ILE B C 1
ATOM 1831 O O . ILE B 1 72 ? 3.640 21.167 20.388 1.00 21.11 74 ILE B O 1
ATOM 1836 N N . ASN B 1 73 ? 4.705 19.233 20.989 1.00 22.53 75 ASN B N 1
ATOM 1837 C CA . ASN B 1 73 ? 5.654 19.160 19.844 1.00 22.36 75 ASN B CA 1
ATOM 1838 C C . ASN B 1 73 ? 6.398 20.473 19.688 1.00 23.22 75 ASN B C 1
ATOM 1839 O O . ASN B 1 73 ? 6.445 21.062 18.606 1.00 21.44 75 ASN B O 1
ATOM 1844 N N . PRO B 1 74 ? 7.002 21.012 20.767 1.00 21.46 76 PRO B N 1
ATOM 1845 C CA . PRO B 1 74 ? 7.635 22.318 20.664 1.00 20.25 76 PRO B CA 1
ATOM 1846 C C . PRO B 1 74 ? 8.937 22.302 19.856 1.00 21.91 76 PRO B C 1
ATOM 1847 O O . PRO B 1 74 ? 9.672 21.314 19.885 1.00 23.16 76 PRO B O 1
ATOM 1851 N N . LYS B 1 75 ? 9.203 23.414 19.180 1.00 23.26 77 LYS B N 1
ATOM 1852 C CA . LYS B 1 75 ? 10.522 23.778 18.625 1.00 25.48 77 LYS B CA 1
ATOM 1853 C C . LYS B 1 75 ? 10.951 25.081 19.280 1.00 24.20 77 LYS B C 1
ATOM 1854 O O . LYS B 1 75 ? 10.179 26.083 19.210 1.00 23.19 77 LYS B O 1
ATOM 1860 N N . VAL B 1 76 ? 12.129 25.067 19.877 1.00 24.44 78 VAL B N 1
ATOM 1861 C CA . VAL B 1 76 ? 12.709 26.229 20.597 1.00 25.38 78 VAL B CA 1
ATOM 1862 C C . VAL B 1 76 ? 13.973 26.626 19.841 1.00 27.96 78 VAL B C 1
ATOM 1863 O O . VAL B 1 76 ? 14.918 25.799 19.768 1.00 26.27 78 VAL B O 1
ATOM 1867 N N . THR B 1 77 ? 14.007 27.850 19.334 1.00 30.05 79 THR B N 1
ATOM 1868 C CA . THR B 1 77 ? 15.178 28.380 18.599 1.00 33.09 79 THR B CA 1
ATOM 1869 C C . THR B 1 77 ? 15.678 29.596 19.377 1.00 29.75 79 THR B C 1
ATOM 1870 O O . THR B 1 77 ? 14.960 30.579 19.553 1.00 26.98 79 THR B O 1
ATOM 1874 N N . PRO B 1 78 ? 16.917 29.573 19.903 1.00 32.78 80 PRO B N 1
ATOM 1875 C CA . PRO B 1 78 ? 17.472 30.761 20.545 1.00 34.60 80 PRO B CA 1
ATOM 1876 C C . PRO B 1 78 ? 17.558 31.914 19.537 1.00 35.83 80 PRO B C 1
ATOM 1877 O O . PRO B 1 78 ? 17.769 31.661 18.374 1.00 34.17 80 PRO B O 1
ATOM 1881 N N . LEU B 1 79 ? 17.370 33.135 20.026 1.00 38.72 81 LEU B N 1
ATOM 1882 C CA . LEU B 1 79 ? 17.390 34.387 19.232 1.00 39.52 81 LEU B CA 1
ATOM 1883 C C . LEU B 1 79 ? 18.595 35.265 19.603 1.00 39.50 81 LEU B C 1
ATOM 1884 O O . LEU B 1 79 ? 18.575 36.436 19.222 1.00 43.17 81 LEU B O 1
ATOM 1889 N N . THR B 1 80 ? 19.617 34.739 20.283 1.00 43.01 82 THR B N 1
ATOM 1890 C CA . THR B 1 80 ? 20.719 35.566 20.850 1.00 42.62 82 THR B CA 1
ATOM 1891 C C . THR B 1 80 ? 21.746 34.690 21.565 1.00 46.54 82 THR B C 1
ATOM 1892 O O . THR B 1 80 ? 21.332 33.772 22.295 1.00 52.09 82 THR B O 1
ATOM 1896 N N . GLU B 1 81 ? 23.031 35.022 21.406 1.00 44.95 83 GLU B N 1
ATOM 1897 C CA . GLU B 1 81 ? 24.179 34.326 22.046 1.00 43.16 83 GLU B CA 1
ATOM 1898 C C . GLU B 1 81 ? 24.213 34.684 23.534 1.00 39.19 83 GLU B C 1
ATOM 1899 O O . GLU B 1 81 ? 24.732 33.882 24.320 1.00 49.25 83 GLU B O 1
ATOM 1901 N N . GLU B 1 82 ? 23.675 35.846 23.902 1.00 38.64 84 GLU B N 1
ATOM 1902 C CA . GLU B 1 82 ? 23.574 36.309 25.307 1.00 35.36 84 GLU B CA 1
ATOM 1903 C C . GLU B 1 82 ? 22.870 35.216 26.128 1.00 39.62 84 GLU B C 1
ATOM 1904 O O . GLU B 1 82 ? 21.772 34.759 25.720 1.00 34.43 84 GLU B O 1
ATOM 1906 N N . THR B 1 83 ? 23.501 34.764 27.213 1.00 37.90 85 THR B N 1
ATOM 1907 C CA . THR B 1 83 ? 22.864 33.853 28.194 1.00 39.62 85 THR B CA 1
ATOM 1908 C C . THR B 1 83 ? 22.440 34.671 29.415 1.00 40.07 85 THR B C 1
ATOM 1909 O O . THR B 1 83 ? 22.683 35.894 29.460 1.00 38.26 85 THR B O 1
ATOM 1913 N N . GLN B 1 84 ? 21.752 34.015 30.334 1.00 38.37 86 GLN B N 1
ATOM 1914 C CA . GLN B 1 84 ? 21.301 34.585 31.624 1.00 38.63 86 GLN B CA 1
ATOM 1915 C C . GLN B 1 84 ? 21.440 33.453 32.636 1.00 41.43 86 GLN B C 1
ATOM 1916 O O . GLN B 1 84 ? 21.053 32.325 32.348 1.00 39.32 86 GLN B O 1
ATOM 1918 N N . PRO B 1 85 ? 22.122 33.660 33.777 1.00 43.20 87 PRO B N 1
ATOM 1919 C CA . PRO B 1 85 ? 22.162 32.643 34.822 1.00 39.50 87 PRO B CA 1
ATOM 1920 C C . PRO B 1 85 ? 20.799 32.568 35.516 1.00 35.02 87 PRO B C 1
ATOM 1921 O O . PRO B 1 85 ? 20.193 33.579 35.731 1.00 34.55 87 PRO B O 1
ATOM 1925 N N . TYR B 1 86 ? 20.361 31.364 35.850 1.00 31.06 88 TYR B N 1
ATOM 1926 C CA . TYR B 1 86 ? 19.178 31.145 36.704 1.00 32.48 88 TYR B CA 1
ATOM 1927 C C . TYR B 1 86 ? 19.465 29.939 37.584 1.00 27.47 88 TYR B C 1
ATOM 1928 O O . TYR B 1 86 ? 20.110 28.960 37.121 1.00 27.50 88 TYR B O 1
ATOM 1937 N N . GLU B 1 87 ? 19.041 30.045 38.832 1.00 26.46 89 GLU B N 1
ATOM 1938 C CA . GLU B 1 87 ? 19.110 28.956 39.829 1.00 30.11 89 GLU B CA 1
ATOM 1939 C C . GLU B 1 87 ? 17.946 28.015 39.499 1.00 28.90 89 GLU B C 1
ATOM 1940 O O . GLU B 1 87 ? 16.789 28.409 39.762 1.00 32.12 89 GLU B O 1
ATOM 1946 N N . GLU B 1 88 ? 18.241 26.879 38.872 1.00 28.22 90 GLU B N 1
ATOM 1947 C CA . GLU B 1 88 ? 17.241 25.905 38.357 1.00 26.27 90 GLU B CA 1
ATOM 1948 C C . GLU B 1 88 ? 17.042 24.788 39.387 1.00 25.68 90 GLU B C 1
ATOM 1949 O O . GLU B 1 88 ? 18.017 24.389 40.003 1.00 26.14 90 GLU B O 1
ATOM 1955 N N . GLY B 1 89 ? 15.797 24.365 39.569 1.00 23.46 91 GLY B N 1
ATOM 1956 C CA . GLY B 1 89 ? 15.436 23.073 40.171 1.00 23.50 91 GLY B CA 1
ATOM 1957 C C . GLY B 1 89 ? 14.570 22.265 39.219 1.00 21.63 91 GLY B C 1
ATOM 1958 O O . GLY B 1 89 ? 14.352 22.684 38.035 1.00 20.55 91 GLY B O 1
ATOM 1959 N N . CYS B 1 90 ? 14.170 21.097 39.682 1.00 20.01 92 CYS B N 1
ATOM 1960 C CA . CYS B 1 90 ? 13.520 20.056 38.855 1.00 18.78 92 CYS B CA 1
ATOM 1961 C C . CYS B 1 90 ? 12.778 19.078 39.754 1.00 20.51 92 CYS B C 1
ATOM 1962 O O . CYS B 1 90 ? 13.396 18.559 40.691 1.00 19.11 92 CYS B O 1
ATOM 1965 N N . LEU B 1 91 ? 11.503 18.815 39.471 1.00 20.23 93 LEU B N 1
ATOM 1966 C CA . LEU B 1 91 ? 10.737 17.861 40.304 1.00 20.58 93 LEU B CA 1
ATOM 1967 C C . LEU B 1 91 ? 11.353 16.470 40.155 1.00 19.86 93 LEU B C 1
ATOM 1968 O O . LEU B 1 91 ? 11.100 15.654 41.045 1.00 20.38 93 LEU B O 1
ATOM 1973 N N . SER B 1 92 ? 12.202 16.233 39.142 1.00 18.60 94 SER B N 1
ATOM 1974 C CA . SER B 1 92 ? 12.896 14.937 38.935 1.00 17.72 94 SER B CA 1
ATOM 1975 C C . SER B 1 92 ? 14.278 14.909 39.587 1.00 19.85 94 SER B C 1
ATOM 1976 O O . SER B 1 92 ? 14.957 13.842 39.515 1.00 18.94 94 SER B O 1
ATOM 1979 N N . VAL B 1 93 ? 14.703 16.022 40.173 1.00 19.77 95 VAL B N 1
ATOM 1980 C CA . VAL B 1 93 ? 15.953 16.115 40.977 1.00 21.92 95 VAL B CA 1
ATOM 1981 C C . VAL B 1 93 ? 15.559 16.810 42.275 1.00 21.75 95 VAL B C 1
ATOM 1982 O O . VAL B 1 93 ? 15.921 17.958 42.497 1.00 24.44 95 VAL B O 1
ATOM 1986 N N . PRO B 1 94 ? 14.734 16.151 43.112 1.00 23.71 96 PRO B N 1
ATOM 1987 C CA . PRO B 1 94 ? 13.999 16.839 44.176 1.00 27.49 96 PRO B CA 1
ATOM 1988 C C . PRO B 1 94 ? 14.903 17.548 45.201 1.00 26.17 96 PRO B C 1
ATOM 1989 O O . PRO B 1 94 ? 15.914 16.995 45.638 1.00 25.32 96 PRO B O 1
ATOM 1993 N N . GLN B 1 95 ? 14.581 18.818 45.445 1.00 29.39 97 GLN B N 1
ATOM 1994 C CA . GLN B 1 95 ? 15.203 19.700 46.471 1.00 30.64 97 GLN B CA 1
ATOM 1995 C C . GLN B 1 95 ? 16.627 20.098 46.086 1.00 28.38 97 GLN B C 1
ATOM 1996 O O . GLN B 1 95 ? 17.240 20.756 46.893 1.00 37.64 97 GLN B O 1
ATOM 2002 N N . ILE B 1 96 ? 17.112 19.780 44.884 1.00 29.93 98 ILE B N 1
ATOM 2003 C CA . ILE B 1 96 ? 18.447 20.207 44.368 1.00 27.92 98 ILE B CA 1
ATOM 2004 C C . ILE B 1 96 ? 18.249 21.415 43.449 1.00 29.77 98 ILE B C 1
ATOM 2005 O O . ILE B 1 96 ? 17.346 21.353 42.578 1.00 26.59 98 ILE B O 1
ATOM 2010 N N . TYR B 1 97 ? 19.058 22.462 43.636 1.00 29.57 99 TYR B N 1
ATOM 2011 C CA . TYR B 1 97 ? 19.062 23.703 42.811 1.00 30.88 99 TYR B CA 1
ATOM 2012 C C . TYR B 1 97 ? 20.512 24.084 42.487 1.00 32.62 99 TYR B C 1
ATOM 2013 O O . TYR B 1 97 ? 21.350 24.061 43.404 1.00 35.97 99 TYR B O 1
ATOM 2022 N N . ASP B 1 98 ? 20.806 24.478 41.247 1.00 34.21 100 ASP B N 1
ATOM 2023 C CA . ASP B 1 98 ? 22.104 25.134 40.910 1.00 31.97 100 ASP B CA 1
ATOM 2024 C C . ASP B 1 98 ? 21.938 26.060 39.711 1.00 32.31 100 ASP B C 1
ATOM 2025 O O . ASP B 1 98 ? 20.899 25.977 39.011 1.00 31.83 100 ASP B O 1
ATOM 2030 N N . LYS B 1 99 ? 22.968 26.880 39.478 1.00 33.25 101 LYS B N 1
ATOM 2031 C CA . LYS B 1 99 ? 23.023 27.882 38.392 1.00 31.64 101 LYS B CA 1
ATOM 2032 C C . LYS B 1 99 ? 23.250 27.159 37.058 1.00 28.59 101 LYS B C 1
ATOM 2033 O O . LYS B 1 99 ? 24.160 26.306 36.954 1.00 28.86 101 LYS B O 1
ATOM 2035 N N . VAL B 1 100 ? 22.451 27.528 36.058 1.00 26.35 102 VAL B N 1
ATOM 2036 C CA . VAL B 1 100 ? 22.633 27.157 34.626 1.00 29.15 102 VAL B CA 1
ATOM 2037 C C . VAL B 1 100 ? 22.523 28.448 33.809 1.00 30.03 102 VAL B C 1
ATOM 2038 O O . VAL B 1 100 ? 21.712 29.335 34.197 1.00 35.16 102 VAL B O 1
ATOM 2042 N N . ASP B 1 101 ? 23.382 28.593 32.796 1.00 33.64 103 ASP B N 1
ATOM 2043 C CA . ASP B 1 101 ? 23.333 29.697 31.797 1.00 33.88 103 ASP B CA 1
ATOM 2044 C C . ASP B 1 101 ? 22.771 29.117 30.501 1.00 31.27 103 ASP B C 1
ATOM 2045 O O . ASP B 1 101 ? 23.312 28.098 30.018 1.00 34.08 103 ASP B O 1
ATOM 2050 N N . ARG B 1 102 ? 21.662 29.687 30.043 1.00 28.17 104 ARG B N 1
ATOM 2051 C CA . ARG B 1 102 ? 20.980 29.339 28.776 1.00 27.44 104 ARG B CA 1
ATOM 2052 C C . ARG B 1 102 ? 20.775 30.630 27.996 1.00 28.00 104 ARG B C 1
ATOM 2053 O O . ARG B 1 102 ? 20.664 31.701 28.590 1.00 32.84 104 ARG B O 1
ATOM 2061 N N . PRO B 1 103 ? 20.666 30.533 26.660 1.00 27.72 105 PRO B N 1
ATOM 2062 C CA . PRO B 1 103 ? 20.257 31.666 25.824 1.00 27.16 105 PRO B CA 1
ATOM 2063 C C . PRO B 1 103 ? 19.103 32.442 26.471 1.00 31.92 105 PRO B C 1
ATOM 2064 O O . PRO B 1 103 ? 18.185 31.770 26.937 1.00 31.11 105 PRO B O 1
ATOM 2068 N N . SER B 1 104 ? 19.154 33.787 26.522 1.00 31.70 106 SER B N 1
ATOM 2069 C CA . SER B 1 104 ? 18.216 34.618 27.327 1.00 32.75 106 SER B CA 1
ATOM 2070 C C . SER B 1 104 ? 16.946 34.970 26.541 1.00 29.50 106 SER B C 1
ATOM 2071 O O . SER B 1 104 ? 15.988 35.465 27.167 1.00 28.13 106 SER B O 1
ATOM 2074 N N . ARG B 1 105 ? 16.884 34.649 25.248 1.00 30.58 107 ARG B N 1
ATOM 2075 C CA . ARG B 1 105 ? 15.717 34.971 24.381 1.00 29.66 107 ARG B CA 1
ATOM 2076 C C . ARG B 1 105 ? 15.517 33.835 23.386 1.00 26.73 107 ARG B C 1
ATOM 2077 O O . ARG B 1 105 ? 16.497 33.415 22.751 1.00 27.72 107 ARG B O 1
ATOM 2079 N N . VAL B 1 106 ? 14.295 33.319 23.275 1.00 24.99 108 VAL B N 1
ATOM 2080 C CA . VAL B 1 106 ? 14.012 32.171 22.375 1.00 24.07 108 VAL B CA 1
ATOM 2081 C C . VAL B 1 106 ? 12.674 32.377 21.689 1.00 24.53 108 VAL B C 1
ATOM 2082 O O . VAL B 1 106 ? 11.819 33.077 22.232 1.00 25.83 108 VAL B O 1
ATOM 2086 N N . LYS B 1 107 ? 12.539 31.769 20.517 1.00 24.92 109 LYS B N 1
ATOM 2087 C CA . LYS B 1 107 ? 11.251 31.627 19.824 1.00 26.46 109 LYS B CA 1
ATOM 2088 C C . LYS B 1 107 ? 10.708 30.256 20.200 1.00 22.71 109 LYS B C 1
ATOM 2089 O O . LYS B 1 107 ? 11.457 29.280 20.075 1.00 22.71 109 LYS B O 1
ATOM 2095 N N . ILE B 1 108 ? 9.448 30.184 20.614 1.00 21.57 110 ILE B N 1
ATOM 2096 C CA . ILE B 1 108 ? 8.760 28.882 20.832 1.00 21.47 110 ILE B CA 1
ATOM 2097 C C . ILE B 1 108 ? 7.675 28.727 19.769 1.00 22.01 110 ILE B C 1
ATOM 2098 O O . ILE B 1 108 ? 6.775 29.594 19.732 1.00 23.66 110 ILE B O 1
ATOM 2103 N N . GLU B 1 109 ? 7.698 27.601 19.054 1.00 22.72 111 GLU B N 1
ATOM 2104 C CA . GLU B 1 109 ? 6.637 27.107 18.139 1.00 24.21 111 GLU B CA 1
ATOM 2105 C C . GLU B 1 109 ? 6.099 25.803 18.697 1.00 21.35 111 GLU B C 1
ATOM 2106 O O . GLU B 1 109 ? 6.875 24.879 18.807 1.00 24.52 111 GLU B O 1
ATOM 2112 N N . ALA B 1 110 ? 4.811 25.738 19.012 1.00 22.03 112 ALA B N 1
ATOM 2113 C CA . ALA B 1 110 ? 4.182 24.523 19.565 1.00 22.29 112 ALA B CA 1
ATOM 2114 C C . ALA B 1 110 ? 2.694 24.463 19.193 1.00 23.91 112 ALA B C 1
ATOM 2115 O O . ALA B 1 110 ? 2.168 25.368 18.496 1.00 21.93 112 ALA B O 1
ATOM 2117 N N . ILE B 1 111 ? 2.057 23.387 19.622 1.00 20.95 113 ILE B N 1
ATOM 2118 C CA . ILE B 1 111 ? 0.604 23.152 19.483 1.00 22.93 113 ILE B CA 1
ATOM 2119 C C . ILE B 1 111 ? -0.003 23.255 20.871 1.00 20.21 113 ILE B C 1
ATOM 2120 O O . ILE B 1 111 ? 0.673 22.836 21.845 1.00 20.19 113 ILE B O 1
ATOM 2125 N N . ASN B 1 112 ? -1.228 23.751 20.969 1.00 18.35 114 ASN B N 1
ATOM 2126 C CA . ASN B 1 112 ? -1.988 23.824 22.239 1.00 20.62 114 ASN B CA 1
ATOM 2127 C C . ASN B 1 112 ? -2.913 22.601 22.318 1.00 21.07 114 ASN B C 1
ATOM 2128 O O . ASN B 1 112 ? -2.793 21.748 21.441 1.00 22.73 114 ASN B O 1
ATOM 2133 N N . LEU B 1 113 ? -3.755 22.499 23.345 1.00 23.34 115 LEU B N 1
ATOM 2134 C CA . LEU B 1 113 ? -4.646 21.323 23.590 1.00 28.78 115 LEU B CA 1
ATOM 2135 C C . LEU B 1 113 ? -5.779 21.250 22.557 1.00 34.43 115 LEU B C 1
ATOM 2136 O O . LEU B 1 113 ? -6.451 20.208 22.527 1.00 37.61 115 LEU B O 1
ATOM 2141 N N . GLU B 1 114 ? -6.003 22.316 21.779 1.00 35.25 116 GLU B N 1
ATOM 2142 C CA . GLU B 1 114 ? -7.022 22.367 20.699 1.00 36.37 116 GLU B CA 1
ATOM 2143 C C . GLU B 1 114 ? -6.400 21.975 19.358 1.00 36.42 116 GLU B C 1
ATOM 2144 O O . GLU B 1 114 ? -7.117 22.010 18.353 1.00 38.51 116 GLU B O 1
ATOM 2150 N N . GLY B 1 115 ? -5.113 21.628 19.322 1.00 32.33 117 GLY B N 1
ATOM 2151 C CA . GLY B 1 115 ? -4.403 21.323 18.072 1.00 30.24 117 GLY B CA 1
ATOM 2152 C C . GLY B 1 115 ? -4.050 22.565 17.260 1.00 27.42 117 GLY B C 1
ATOM 2153 O O . GLY B 1 115 ? -3.548 22.394 16.156 1.00 29.52 117 GLY B O 1
ATOM 2154 N N . GLN B 1 116 ? -4.192 23.774 17.805 1.00 28.32 118 GLN B N 1
ATOM 2155 C CA . GLN B 1 116 ? -3.799 25.025 17.110 1.00 28.97 118 GLN B CA 1
ATOM 2156 C C . GLN B 1 116 ? -2.309 25.303 17.316 1.00 28.83 118 GLN B C 1
ATOM 2157 O O . GLN B 1 116 ? -1.851 25.344 18.486 1.00 28.31 118 GLN B O 1
ATOM 2163 N N . ALA B 1 117 ? -1.614 25.626 16.234 1.00 25.63 119 ALA B N 1
ATOM 2164 C CA . ALA B 1 117 ? -0.190 26.021 16.260 1.00 26.79 119 ALA B CA 1
ATOM 2165 C C . ALA B 1 117 ? -0.082 27.465 16.742 1.00 25.46 119 ALA B C 1
ATOM 2166 O O . ALA B 1 117 ? -0.981 28.260 16.499 1.00 28.84 119 ALA B O 1
ATOM 2168 N N . PHE B 1 118 ? 0.999 27.784 17.434 1.00 24.68 120 PHE B N 1
ATOM 2169 C CA . PHE B 1 118 ? 1.276 29.157 17.914 1.00 22.54 120 PHE B CA 1
ATOM 2170 C C . PHE B 1 118 ? 2.777 29.399 17.841 1.00 21.45 120 PHE B C 1
ATOM 2171 O O . PHE B 1 118 ? 3.564 28.449 17.838 1.00 22.36 120 PHE B O 1
ATOM 2179 N N . GLU B 1 119 ? 3.165 30.664 17.818 1.00 24.19 121 GLU B N 1
ATOM 2180 C CA . GLU B 1 119 ? 4.584 31.069 17.775 1.00 26.41 121 GLU B CA 1
ATOM 2181 C C . GLU B 1 119 ? 4.745 32.295 18.658 1.00 27.69 121 GLU B C 1
ATOM 2182 O O . GLU B 1 119 ? 4.082 33.322 18.364 1.00 26.88 121 GLU B O 1
ATOM 2188 N N . ILE B 1 120 ? 5.549 32.176 19.718 1.00 24.50 122 ILE B N 1
ATOM 2189 C CA . ILE B 1 120 ? 5.763 33.286 20.677 1.00 26.58 122 ILE B CA 1
ATOM 2190 C C . ILE B 1 120 ? 7.255 33.436 20.902 1.00 26.50 122 ILE B C 1
ATOM 2191 O O . ILE B 1 120 ? 8.019 32.529 20.576 1.00 24.94 122 ILE B O 1
ATOM 2196 N N . GLU B 1 121 ? 7.604 34.614 21.397 1.00 30.58 123 GLU B N 1
ATOM 2197 C CA . GLU B 1 121 ? 8.978 35.017 21.756 1.00 30.23 123 GLU B CA 1
ATOM 2198 C C . GLU B 1 121 ? 9.007 35.041 23.278 1.00 29.73 123 GLU B C 1
ATOM 2199 O O . GLU B 1 121 ? 8.075 35.650 23.883 1.00 31.88 123 GLU B O 1
ATOM 2205 N N . ALA B 1 122 ? 9.989 34.388 23.880 1.00 30.97 124 ALA B N 1
ATOM 2206 C CA . ALA B 1 122 ? 10.105 34.283 25.353 1.00 30.17 124 ALA B CA 1
ATOM 2207 C C . ALA B 1 122 ? 11.434 34.866 25.818 1.00 28.16 124 ALA B C 1
ATOM 2208 O O . ALA B 1 122 ? 12.451 34.625 25.176 1.00 28.40 124 ALA B O 1
ATOM 2210 N N . ASP B 1 123 ? 11.385 35.570 26.936 1.00 28.51 125 ASP B N 1
ATOM 2211 C CA . ASP B 1 123 ? 12.561 36.012 27.723 1.00 31.99 125 ASP B CA 1
ATOM 2212 C C . ASP B 1 123 ? 12.287 35.641 29.181 1.00 29.85 125 ASP B C 1
ATOM 2213 O O . ASP B 1 123 ? 11.287 34.918 29.434 1.00 25.91 125 ASP B O 1
ATOM 2218 N N . GLY B 1 124 ? 13.174 36.079 30.078 1.00 28.46 126 GLY B N 1
ATOM 2219 C CA . GLY B 1 124 ? 13.077 35.852 31.520 1.00 26.24 126 GLY B CA 1
ATOM 2220 C C . GLY B 1 124 ? 12.780 34.396 31.809 1.00 25.03 126 GLY B C 1
ATOM 2221 O O . GLY B 1 124 ? 13.452 33.497 31.244 1.00 21.99 126 GLY B O 1
ATOM 2222 N N . LEU B 1 125 ? 11.818 34.180 32.681 1.00 23.99 127 LEU B N 1
ATOM 2223 C CA . LEU B 1 125 ? 11.653 32.867 33.330 1.00 24.12 127 LEU B CA 1
ATOM 2224 C C . LEU B 1 125 ? 11.056 31.913 32.289 1.00 23.75 127 LEU B C 1
ATOM 2225 O O . LEU B 1 125 ? 11.438 30.722 32.308 1.00 21.58 127 LEU B O 1
ATOM 2230 N N . LEU B 1 126 ? 10.218 32.408 31.376 1.00 20.97 128 LEU B N 1
ATOM 2231 C CA . LEU B 1 126 ? 9.659 31.557 30.280 1.00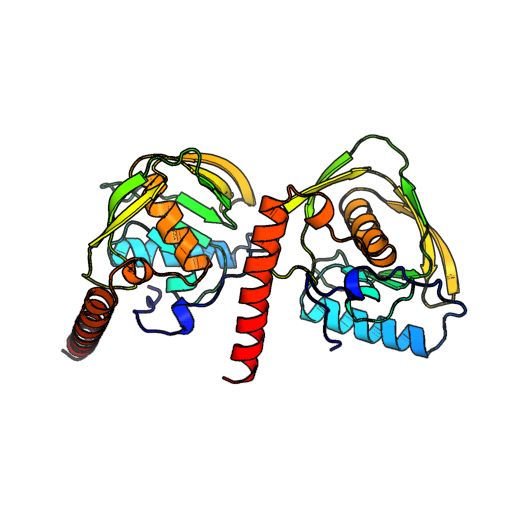 22.38 128 LEU B CA 1
ATOM 2232 C C . LEU B 1 126 ? 10.807 30.967 29.451 1.00 22.25 128 LEU B C 1
ATOM 2233 O O . LEU B 1 126 ? 10.776 29.745 29.206 1.00 22.26 128 LEU B O 1
ATOM 2238 N N . ALA B 1 127 ? 11.790 31.771 29.035 1.00 21.85 129 ALA B N 1
ATOM 2239 C CA . ALA B 1 127 ? 12.944 31.281 28.246 1.00 20.43 129 ALA B CA 1
ATOM 2240 C C . ALA B 1 127 ? 13.660 30.167 29.009 1.00 19.83 129 ALA B C 1
ATOM 2241 O O . ALA B 1 127 ? 14.056 29.186 28.348 1.00 18.81 129 ALA B O 1
ATOM 2243 N N . VAL B 1 128 ? 13.898 30.363 30.313 1.00 19.49 130 VAL B N 1
ATOM 2244 C CA . VAL B 1 128 ? 14.622 29.392 31.194 1.00 20.90 130 VAL B CA 1
ATOM 2245 C C . VAL B 1 128 ? 13.811 28.097 31.173 1.00 19.75 130 VAL B C 1
ATOM 2246 O O . VAL B 1 128 ? 14.380 27.034 30.950 1.00 18.40 130 VAL B O 1
ATOM 2250 N N . CYS B 1 129 ? 12.531 28.212 31.517 1.00 20.95 131 CYS B N 1
ATOM 2251 C CA . CYS B 1 129 ? 11.638 27.066 31.817 1.00 23.35 131 CYS B CA 1
ATOM 2252 C C . CYS B 1 129 ? 11.422 26.257 30.535 1.00 20.65 131 CYS B C 1
ATOM 2253 O O . CYS B 1 129 ? 11.516 25.009 30.597 1.00 18.25 131 CYS B O 1
ATOM 2256 N N . ILE B 1 130 ? 11.194 26.915 29.395 1.00 18.34 132 ILE B N 1
ATOM 2257 C CA . ILE B 1 130 ? 10.903 26.155 28.139 1.00 19.20 132 ILE B CA 1
ATOM 2258 C C . ILE B 1 130 ? 12.161 25.366 27.718 1.00 19.18 132 ILE B C 1
ATOM 2259 O O . ILE B 1 130 ? 12.028 24.235 27.216 1.00 17.40 132 ILE B O 1
ATOM 2264 N N . GLN B 1 131 ? 13.350 25.911 27.919 1.00 17.84 133 GLN B N 1
ATOM 2265 C CA . GLN B 1 131 ? 14.602 25.216 27.495 1.00 17.31 133 GLN B CA 1
ATOM 2266 C C . GLN B 1 131 ? 14.866 24.040 28.442 1.00 17.38 133 GLN B C 1
ATOM 2267 O O . GLN B 1 131 ? 15.285 22.948 27.981 1.00 15.80 133 GLN B O 1
ATOM 2273 N N . HIS B 1 132 ? 14.627 24.257 29.728 1.00 16.99 134 HIS B N 1
ATOM 2274 C CA . HIS B 1 132 ? 14.733 23.194 30.748 1.00 17.33 134 HIS B CA 1
ATOM 2275 C C . HIS B 1 132 ? 13.781 22.051 30.341 1.00 15.89 134 HIS B C 1
ATOM 2276 O O . HIS B 1 132 ? 14.226 20.908 30.256 1.00 14.44 134 HIS B O 1
ATOM 2283 N N . GLU B 1 133 ? 12.517 22.358 30.068 1.00 16.16 135 GLU B N 1
ATOM 2284 C CA . GLU B 1 133 ? 11.497 21.327 29.743 1.00 17.57 135 GLU B CA 1
ATOM 2285 C C . GLU B 1 133 ? 11.770 20.691 28.366 1.00 17.18 135 GLU B C 1
ATOM 2286 O O . GLU B 1 133 ? 11.627 19.474 28.270 1.00 17.56 135 GLU B O 1
ATOM 2292 N N . MET B 1 134 ? 12.172 21.451 27.350 1.00 18.06 136 MET B N 1
ATOM 2293 C CA . MET B 1 134 ? 12.585 20.856 26.039 1.00 21.95 136 MET B CA 1
ATOM 2294 C C . MET B 1 134 ? 13.714 19.832 26.276 1.00 21.30 136 MET B C 1
ATOM 2295 O O . MET B 1 134 ? 13.713 18.764 25.648 1.00 22.13 136 MET B O 1
ATOM 2300 N N . ASP B 1 135 ? 14.665 20.163 27.148 1.00 18.90 137 ASP B N 1
ATOM 2301 C CA . ASP B 1 135 ? 15.793 19.263 27.492 1.00 19.44 137 ASP B CA 1
ATOM 2302 C C . ASP B 1 135 ? 15.251 17.893 27.954 1.00 17.45 137 ASP B C 1
ATOM 2303 O O . ASP B 1 135 ? 15.829 16.913 27.560 1.00 15.25 137 ASP B O 1
ATOM 2308 N N . HIS B 1 136 ? 14.197 17.822 28.775 1.00 16.63 138 HIS B N 1
ATOM 2309 C CA . HIS B 1 136 ? 13.575 16.544 29.234 1.00 16.38 138 HIS B CA 1
ATOM 2310 C C . HIS B 1 136 ? 13.123 15.694 28.044 1.00 17.45 138 HIS B C 1
ATOM 2311 O O . HIS B 1 136 ? 13.228 14.458 28.086 1.00 15.80 138 HIS B O 1
ATOM 2318 N N . LEU B 1 137 ? 12.552 16.340 27.034 1.00 16.16 139 LEU B N 1
ATOM 2319 C CA . LEU B 1 137 ? 12.025 15.640 25.851 1.00 16.45 139 LEU B CA 1
ATOM 2320 C C . LEU B 1 137 ? 13.202 15.077 25.023 1.00 17.63 139 LEU B C 1
ATOM 2321 O O . LEU B 1 137 ? 12.960 14.193 24.193 1.00 20.44 139 LEU B O 1
ATOM 2326 N N . ASN B 1 138 ? 14.417 15.590 25.225 1.00 17.00 140 ASN B N 1
ATOM 2327 C CA . ASN B 1 138 ? 15.664 15.100 24.586 1.00 22.19 140 ASN B CA 1
ATOM 2328 C C . ASN B 1 138 ? 16.477 14.232 25.573 1.00 21.48 140 ASN B C 1
ATOM 2329 O O . ASN B 1 138 ? 17.665 14.019 25.326 1.00 22.65 140 ASN B O 1
ATOM 2334 N N . GLY B 1 139 ? 15.888 13.807 26.683 1.00 19.96 141 GLY B N 1
ATOM 2335 C CA . GLY B 1 139 ? 16.549 12.934 27.674 1.00 20.64 141 GLY B CA 1
ATOM 2336 C C . GLY B 1 139 ? 17.607 13.636 28.509 1.00 22.40 141 GLY B C 1
ATOM 2337 O O . GLY B 1 139 ? 18.401 12.913 29.158 1.00 19.21 141 GLY B O 1
ATOM 2338 N N . LYS B 1 140 ? 17.618 14.976 28.539 1.00 21.59 142 LYS B N 1
ATOM 2339 C CA . LYS B 1 140 ? 18.648 15.764 29.271 1.00 25.60 142 LYS B CA 1
ATOM 2340 C C . LYS B 1 140 ? 18.076 16.352 30.578 1.00 25.25 142 LYS B C 1
ATOM 2341 O O . LYS B 1 140 ? 16.892 16.779 30.601 1.00 21.63 142 LYS B O 1
ATOM 2347 N N . LEU B 1 141 ? 18.907 16.367 31.636 1.00 23.92 143 LEU B N 1
ATOM 2348 C CA . LEU B 1 141 ? 18.595 16.944 32.965 1.00 21.87 143 LEU B CA 1
ATOM 2349 C C . LEU B 1 141 ? 19.509 18.133 33.224 1.00 20.95 143 LEU B C 1
ATOM 2350 O O . LEU B 1 141 ? 20.644 18.140 32.687 1.00 22.31 143 LEU B O 1
ATOM 2355 N N . PHE B 1 142 ? 19.059 19.100 34.017 1.00 20.42 144 PHE B N 1
ATOM 2356 C CA . PHE B 1 142 ? 19.848 20.341 34.297 1.00 21.99 144 PHE B CA 1
ATOM 2357 C C . PHE B 1 142 ? 21.144 19.982 35.040 1.00 24.38 144 PHE B C 1
ATOM 2358 O O . PHE B 1 142 ? 22.104 20.787 34.962 1.00 22.00 144 PHE B O 1
ATOM 2366 N N . VAL B 1 143 ? 21.198 18.804 35.686 1.00 24.10 145 VAL B N 1
ATOM 2367 C CA . VAL B 1 143 ? 22.442 18.312 36.356 1.00 24.75 145 VAL B CA 1
ATOM 2368 C C . VAL B 1 143 ? 23.520 17.887 35.339 1.00 26.99 145 VAL B C 1
ATOM 2369 O O . VAL B 1 143 ? 24.718 17.790 35.748 1.00 25.96 145 VAL B O 1
ATOM 2373 N N . ASP B 1 144 ? 23.164 17.674 34.070 1.00 26.75 146 ASP B N 1
ATOM 2374 C CA . ASP B 1 144 ? 24.147 17.338 33.006 1.00 27.59 146 ASP B CA 1
ATOM 2375 C C . ASP B 1 144 ? 25.046 18.542 32.689 1.00 25.54 146 ASP B C 1
ATOM 2376 O O . ASP B 1 144 ? 26.073 18.334 32.066 1.00 30.12 146 ASP B O 1
ATOM 2381 N N . TYR B 1 145 ? 24.657 19.760 33.064 1.00 26.54 147 TYR B N 1
ATOM 2382 C CA . TYR B 1 145 ? 25.416 21.010 32.830 1.00 26.17 147 TYR B CA 1
ATOM 2383 C C . TYR B 1 145 ? 26.362 21.291 34.001 1.00 30.11 147 TYR B C 1
ATOM 2384 O O . TYR B 1 145 ? 27.164 22.236 33.856 1.00 32.25 147 TYR B O 1
ATOM 2393 N N . LEU B 1 146 ? 26.242 20.568 35.119 1.00 27.22 148 LEU B N 1
ATOM 2394 C CA . LEU B 1 146 ? 27.071 20.808 36.333 1.00 30.59 148 LEU B CA 1
ATOM 2395 C C . LEU B 1 146 ? 28.319 19.923 36.248 1.00 29.53 148 LEU B C 1
ATOM 2396 O O . LEU B 1 146 ? 28.380 19.036 35.394 1.00 29.76 148 LEU B O 1
ATOM 2401 N N . SER B 1 147 ? 29.272 20.154 37.139 1.00 34.17 149 SER B N 1
ATOM 2402 C CA . SER B 1 147 ? 30.519 19.355 37.238 1.00 35.96 149 SER B CA 1
ATOM 2403 C C . SER B 1 147 ? 30.157 17.954 37.717 1.00 37.52 149 SER B C 1
ATOM 2404 O O . SER B 1 147 ? 29.134 17.784 38.393 1.00 31.74 149 SER B O 1
ATOM 2407 N N . PRO B 1 148 ? 30.958 16.915 37.373 1.00 35.88 150 PRO B N 1
ATOM 2408 C CA . PRO B 1 148 ? 30.646 15.535 37.756 1.00 36.97 150 PRO B CA 1
ATOM 2409 C C . PRO B 1 148 ? 30.496 15.353 39.276 1.00 38.34 150 PRO B C 1
ATOM 2410 O O . PRO B 1 148 ? 29.671 14.559 39.664 1.00 41.51 150 PRO B O 1
ATOM 2414 N N . LEU B 1 149 ? 31.249 16.099 40.092 1.00 36.31 151 LEU B N 1
ATOM 2415 C CA . LEU B 1 149 ? 31.139 16.039 41.582 1.00 38.12 151 LEU B CA 1
ATOM 2416 C C . LEU B 1 149 ? 29.766 16.542 42.037 1.00 37.35 151 LEU B C 1
ATOM 2417 O O . LEU B 1 149 ? 29.201 15.910 42.936 1.00 38.18 151 LEU B O 1
ATOM 2422 N N . LYS B 1 150 ? 29.287 17.649 41.465 1.00 36.94 152 LYS B N 1
ATOM 2423 C CA . LYS B 1 150 ? 27.990 18.267 41.835 1.00 37.71 152 LYS B CA 1
ATOM 2424 C C . LYS B 1 150 ? 26.867 17.284 41.472 1.00 36.35 152 LYS B C 1
ATOM 2425 O O . LYS B 1 150 ? 25.915 17.160 42.266 1.00 32.79 152 LYS B O 1
ATOM 2431 N N . ARG B 1 151 ? 27.020 16.580 40.348 1.00 32.58 153 ARG B N 1
ATOM 2432 C CA . ARG B 1 151 ? 26.045 15.592 39.830 1.00 36.43 153 ARG B CA 1
ATOM 2433 C C . ARG B 1 151 ? 26.099 14.345 40.712 1.00 35.56 153 ARG B C 1
ATOM 2434 O O . ARG B 1 151 ? 25.025 13.858 41.060 1.00 33.45 153 ARG B O 1
ATOM 2442 N N . GLN B 1 152 ? 27.292 13.881 41.102 1.00 32.41 154 GLN B N 1
ATOM 2443 C CA . GLN B 1 152 ? 27.447 12.762 42.080 1.00 30.96 154 GLN B CA 1
ATOM 2444 C C . GLN B 1 152 ? 26.783 13.136 43.414 1.00 31.01 154 GLN B C 1
ATOM 2445 O O . GLN B 1 152 ? 26.077 12.266 43.954 1.00 31.34 154 GLN B O 1
ATOM 2447 N N . ARG B 1 153 ? 27.013 14.352 43.935 1.00 31.78 155 ARG B N 1
ATOM 2448 C CA . ARG B 1 153 ? 26.442 14.862 45.214 1.00 34.81 155 ARG B CA 1
ATOM 2449 C C . ARG B 1 153 ? 24.918 14.995 45.074 1.00 34.62 155 ARG B C 1
ATOM 2450 O O . ARG B 1 153 ? 24.189 14.690 46.037 1.00 33.60 155 ARG B O 1
ATOM 2452 N N . ALA B 1 154 ? 24.447 15.429 43.908 1.00 32.38 156 ALA B N 1
ATOM 2453 C CA . ALA B 1 154 ? 23.006 15.536 43.588 1.00 30.93 156 ALA B CA 1
ATOM 2454 C C . ALA B 1 154 ? 22.388 14.134 43.679 1.00 29.71 156 ALA B C 1
ATOM 2455 O O . ALA B 1 154 ? 21.413 13.991 44.413 1.00 26.87 156 ALA B O 1
ATOM 2457 N N . ARG B 1 155 ? 22.971 13.146 42.999 1.00 27.40 157 ARG B N 1
ATOM 2458 C CA . ARG B 1 155 ? 22.509 11.731 42.994 1.00 29.73 157 ARG B CA 1
ATOM 2459 C C . ARG B 1 155 ? 22.402 11.176 44.432 1.00 28.32 157 ARG B C 1
ATOM 2460 O O . ARG B 1 155 ? 21.396 10.496 44.763 1.00 27.03 157 ARG B O 1
ATOM 2468 N N . GLU B 1 156 ? 23.428 11.390 45.243 1.00 25.84 158 GLU B N 1
ATOM 2469 C CA . GLU B 1 156 ? 23.511 10.801 46.604 1.00 24.72 158 GLU B CA 1
ATOM 2470 C C . GLU B 1 156 ? 22.461 11.484 47.475 1.00 23.83 158 GLU B C 1
ATOM 2471 O O . GLU B 1 156 ? 21.810 10.784 48.235 1.00 24.78 158 GLU B O 1
ATOM 2473 N N . LYS B 1 157 ? 22.255 12.798 47.331 1.00 22.09 159 LYS B N 1
ATOM 2474 C CA . LYS B 1 157 ? 21.241 13.521 48.129 1.00 23.74 159 LYS B CA 1
ATOM 2475 C C . LYS B 1 157 ? 19.835 13.096 47.681 1.00 22.84 159 LYS B C 1
ATOM 2476 O O . LYS B 1 157 ? 19.026 12.837 48.550 1.00 22.83 159 LYS B O 1
ATOM 2482 N N . VAL B 1 158 ? 19.561 13.029 46.377 1.00 21.58 160 VAL B N 1
ATOM 2483 C CA . VAL B 1 158 ? 18.229 12.589 45.849 1.00 21.16 160 VAL B CA 1
ATOM 2484 C C . VAL B 1 158 ? 17.903 11.171 46.349 1.00 20.80 160 VAL B C 1
ATOM 2485 O O . VAL B 1 158 ? 16.759 10.952 46.775 1.00 17.65 160 VAL B O 1
ATOM 2489 N N . GLU B 1 159 ? 18.847 10.230 46.292 1.00 20.96 161 GLU B N 1
ATOM 2490 C CA . GLU B 1 159 ? 18.580 8.843 46.783 1.00 20.53 161 GLU B CA 1
ATOM 2491 C C . GLU B 1 159 ? 18.144 8.890 48.253 1.00 21.14 161 GLU B C 1
ATOM 2492 O O . GLU B 1 159 ? 17.183 8.171 48.620 1.00 18.42 161 GLU B O 1
ATOM 2494 N N . LYS B 1 160 ? 18.762 9.742 49.072 1.00 21.76 162 LYS B N 1
ATOM 2495 C CA . LYS B 1 160 ? 18.363 9.901 50.493 1.00 22.92 162 LYS B CA 1
ATOM 2496 C C . LYS B 1 160 ? 16.968 10.521 50.613 1.00 21.60 162 LYS B C 1
ATOM 2497 O O . LYS B 1 160 ? 16.197 10.029 51.461 1.00 21.46 162 LYS B O 1
ATOM 2503 N N . ILE B 1 161 ? 16.643 11.548 49.823 1.00 20.88 163 ILE B N 1
ATOM 2504 C CA . ILE B 1 161 ? 15.308 12.214 49.845 1.00 21.82 163 ILE B CA 1
ATOM 2505 C C . ILE B 1 161 ? 14.226 11.197 49.462 1.00 22.13 163 ILE B C 1
ATOM 2506 O O . ILE B 1 161 ? 13.178 11.177 50.116 1.00 18.62 163 ILE B O 1
ATOM 2511 N N . VAL B 1 162 ? 14.477 10.395 48.441 1.00 20.27 164 VAL B N 1
ATOM 2512 C CA . VAL B 1 162 ? 13.501 9.391 47.935 1.00 21.54 164 VAL B CA 1
ATOM 2513 C C . VAL B 1 162 ? 13.231 8.341 49.033 1.00 19.19 164 VAL B C 1
ATOM 2514 O O . VAL B 1 162 ? 12.067 8.003 49.249 1.00 18.69 164 VAL B O 1
ATOM 2518 N N . ARG B 1 163 ? 14.292 7.833 49.652 1.00 18.73 165 ARG B N 1
ATOM 2519 C CA . ARG B 1 163 ? 14.265 6.898 50.808 1.00 20.87 165 ARG B CA 1
ATOM 2520 C C . ARG B 1 163 ? 13.417 7.519 51.933 1.00 22.41 165 ARG B C 1
ATOM 2521 O O . ARG B 1 163 ? 12.534 6.786 52.488 1.00 20.41 165 ARG B O 1
ATOM 2523 N N . GLN B 1 164 ? 13.562 8.830 52.220 1.00 22.33 166 GLN B N 1
ATOM 2524 C CA . GLN B 1 164 ? 12.791 9.517 53.287 1.00 23.11 166 GLN B CA 1
ATOM 2525 C C . GLN B 1 164 ? 11.333 9.626 52.856 1.00 23.12 166 GLN B C 1
ATOM 2526 O O . GLN B 1 164 ? 10.457 9.438 53.708 1.00 21.02 166 GLN B O 1
ATOM 2532 N N . ARG B 1 165 ? 11.083 9.889 51.573 1.00 21.15 167 ARG B N 1
ATOM 2533 C CA . ARG B 1 165 ? 9.704 9.972 51.044 1.00 22.62 167 ARG B CA 1
ATOM 2534 C C . ARG B 1 165 ? 9.035 8.597 51.219 1.00 21.00 167 ARG B C 1
ATOM 2535 O O . ARG B 1 165 ? 7.875 8.585 51.646 1.00 23.03 167 ARG B O 1
ATOM 2543 N N . GLU B 1 166 ? 9.741 7.499 50.951 1.00 19.98 168 GLU B N 1
ATOM 2544 C CA . GLU B 1 166 ? 9.190 6.122 51.122 1.00 23.55 168 GLU B CA 1
ATOM 2545 C C . GLU B 1 166 ? 8.897 5.870 52.597 1.00 23.06 168 GLU B C 1
ATOM 2546 O O . GLU B 1 166 ? 7.793 5.422 52.895 1.00 24.02 168 GLU B O 1
ATOM 2552 N N . ARG B 1 167 ? 9.844 6.201 53.479 1.00 21.48 169 ARG B N 1
ATOM 2553 C CA . ARG B 1 167 ? 9.715 6.058 54.954 1.00 22.11 169 ARG B CA 1
ATOM 2554 C C . ARG B 1 167 ? 8.496 6.856 55.460 1.00 22.68 169 ARG B C 1
ATOM 2555 O O . ARG B 1 167 ? 7.754 6.333 56.320 1.00 23.20 169 ARG B O 1
ATOM 2557 N N . GLU B 1 168 ? 8.212 8.025 54.882 1.00 25.15 170 GLU B N 1
ATOM 2558 C CA . GLU B 1 168 ? 7.086 8.902 55.274 1.00 29.43 170 GLU B CA 1
ATOM 2559 C C . GLU B 1 168 ? 5.747 8.229 54.938 1.00 28.29 170 GLU B C 1
ATOM 2560 O O . GLU B 1 168 ? 4.769 8.478 55.665 1.00 31.13 170 GLU B O 1
ATOM 2566 N N . LYS B 1 169 ? 5.696 7.415 53.885 1.00 24.60 171 LYS B N 1
ATOM 2567 C CA . LYS B 1 169 ? 4.484 6.641 53.521 1.00 26.71 171 LYS B CA 1
ATOM 2568 C C . LYS B 1 169 ? 4.221 5.493 54.505 1.00 24.80 171 LYS B C 1
ATOM 2569 O O . LYS B 1 169 ? 3.048 5.113 54.626 1.00 25.95 171 LYS B O 1
ATOM 2575 N N . VAL B 1 170 ? 5.251 4.935 55.142 1.00 23.87 172 VAL B N 1
ATOM 2576 C CA . VAL B 1 170 ? 5.093 3.782 56.088 1.00 26.58 172 VAL B CA 1
ATOM 2577 C C . VAL B 1 170 ? 4.542 4.298 57.429 1.00 26.53 172 VAL B C 1
ATOM 2578 O O . VAL B 1 170 ? 3.669 3.621 58.011 1.00 24.12 172 VAL B O 1
ATOM 2582 N N . ALA B 1 171 ? 5.123 5.389 57.945 1.00 28.98 173 ALA B N 1
ATOM 2583 C CA . ALA B 1 171 ? 4.636 6.199 59.091 1.00 30.68 173 ALA B CA 1
ATOM 2584 C C . ALA B 1 171 ? 3.208 6.713 58.810 1.00 33.47 173 ALA B C 1
ATOM 2585 O O . ALA B 1 171 ? 2.252 6.203 59.446 1.00 41.59 173 ALA B O 1
#

B-factor: mean 29.31, std 10.08, range [13.63, 86.35]